Protein AF-0000000086032290 (afdb_homodimer)

Structure (mmCIF, N/CA/C/O backbone):
data_AF-0000000086032290-model_v1
#
loop_
_entity.id
_entity.type
_entity.pdbx_description
1 polymer 'Retrotransposon gag domain-containing protein'
#
loop_
_atom_site.group_PDB
_atom_site.id
_atom_site.type_symbol
_atom_site.label_atom_id
_atom_site.label_alt_id
_atom_site.label_comp_id
_atom_site.label_asym_id
_atom_site.label_entity_id
_atom_site.label_seq_id
_atom_site.pdbx_PDB_ins_code
_atom_site.Cartn_x
_atom_site.Cartn_y
_atom_site.Cartn_z
_atom_site.occupancy
_atom_site.B_iso_or_equiv
_atom_site.auth_seq_id
_atom_site.auth_comp_id
_atom_site.auth_asym_id
_atom_site.auth_atom_id
_atom_site.pdbx_PDB_model_num
ATOM 1 N N . MET A 1 1 ? 20.953 15.008 20.078 1 22.3 1 MET A N 1
ATOM 2 C CA . MET A 1 1 ? 20.844 13.57 20.312 1 22.3 1 MET A CA 1
ATOM 3 C C . MET A 1 1 ? 19.469 13.047 19.891 1 22.3 1 MET A C 1
ATOM 5 O O . MET A 1 1 ? 18.453 13.398 20.5 1 22.3 1 MET A O 1
ATOM 9 N N . LYS A 1 2 ? 18.969 13.25 18.672 1 30.53 2 LYS A N 1
ATOM 10 C CA . LYS A 1 2 ? 17.672 12.82 18.156 1 30.53 2 LYS A CA 1
ATOM 11 C C . LYS A 1 2 ? 17.344 11.406 18.625 1 30.53 2 LYS A C 1
ATOM 13 O O . LYS A 1 2 ? 18.156 10.492 18.516 1 30.53 2 LYS A O 1
ATOM 18 N N . GLN A 1 3 ? 16.891 11.211 19.875 1 32.88 3 GLN A N 1
ATOM 19 C CA . GLN A 1 3 ? 16.609 9.945 20.547 1 32.88 3 GLN A CA 1
ATOM 20 C C . GLN A 1 3 ? 16.188 8.883 19.531 1 32.88 3 GLN A C 1
ATOM 22 O O . GLN A 1 3 ? 15.203 9.047 18.812 1 32.88 3 GLN A O 1
ATOM 27 N N . GLU A 1 4 ? 17.203 8.273 18.906 1 37.44 4 GLU A N 1
ATOM 28 C CA . GLU A 1 4 ? 17.172 7.109 18.031 1 37.44 4 GLU A CA 1
ATOM 29 C C . GLU A 1 4 ? 16.094 6.129 18.469 1 37.44 4 GLU A C 1
ATOM 31 O O . GLU A 1 4 ? 16.172 5.539 19.547 1 37.44 4 GLU A O 1
ATOM 36 N N . LEU A 1 5 ? 14.898 6.508 18.734 1 39.72 5 LEU A N 1
ATOM 37 C CA . LEU A 1 5 ? 13.828 5.562 19.047 1 39.72 5 LEU A CA 1
ATOM 38 C C . LEU A 1 5 ? 14.148 4.184 18.484 1 39.72 5 LEU A C 1
ATOM 40 O O . LEU A 1 5 ? 14.18 4 17.266 1 39.72 5 LEU A O 1
ATOM 44 N N . LYS A 1 6 ? 15.203 3.576 19.016 1 40.59 6 LYS A N 1
ATOM 45 C CA . LYS A 1 6 ? 15.68 2.246 18.656 1 40.59 6 LYS A CA 1
ATOM 46 C C . LYS A 1 6 ? 14.523 1.263 18.516 1 40.59 6 LYS A C 1
ATOM 48 O O . LYS A 1 6 ? 14.008 0.756 19.516 1 40.59 6 LYS A O 1
ATOM 53 N N . ARG A 1 7 ? 13.43 1.592 17.891 1 46.5 7 ARG A N 1
ATOM 54 C CA . ARG A 1 7 ? 12.312 0.666 17.719 1 46.5 7 ARG A CA 1
ATOM 55 C C . ARG A 1 7 ? 12.812 -0.748 17.438 1 46.5 7 ARG A C 1
ATOM 57 O O . ARG A 1 7 ? 13.75 -0.937 16.656 1 46.5 7 ARG A O 1
ATOM 64 N N . LYS A 1 8 ? 12.828 -1.535 18.578 1 52 8 LYS A N 1
ATOM 65 C CA . LYS A 1 8 ? 13.211 -2.939 18.484 1 52 8 LYS A CA 1
ATOM 66 C C . LYS A 1 8 ? 12.617 -3.588 17.234 1 52 8 LYS A C 1
ATOM 68 O O . LYS A 1 8 ? 11.398 -3.748 17.141 1 52 8 LYS A O 1
ATOM 73 N N . CYS A 1 9 ? 13.203 -3.223 16.359 1 62.69 9 CYS A N 1
ATOM 74 C CA . CYS A 1 9 ? 12.883 -3.926 15.125 1 62.69 9 CYS A CA 1
ATOM 75 C C . CYS A 1 9 ? 13.031 -5.434 15.297 1 62.69 9 CYS A C 1
ATOM 77 O O . CYS A 1 9 ? 13.906 -5.891 16.031 1 62.69 9 CYS A O 1
ATOM 79 N N . LEU A 1 10 ? 11.789 -6.07 15.156 1 63.97 10 LEU A N 1
ATOM 80 C CA . LEU A 1 10 ? 11.688 -7.527 15.18 1 63.97 10 LEU A CA 1
ATOM 81 C C . LEU A 1 10 ? 12.828 -8.164 14.391 1 63.97 10 LEU A C 1
ATOM 83 O O . LEU A 1 10 ? 13.438 -7.512 13.539 1 63.97 10 LEU A O 1
ATOM 87 N N . PRO A 1 11 ? 13.07 -9.336 14.906 1 66.25 11 PRO A N 1
ATOM 88 C CA . PRO A 1 11 ? 14.047 -10.078 14.102 1 66.25 11 PRO A CA 1
ATOM 89 C C . PRO A 1 11 ? 13.758 -10.008 12.602 1 66.25 11 PRO A C 1
ATOM 91 O O . PRO A 1 11 ? 12.617 -9.773 12.203 1 66.25 11 PRO A O 1
ATOM 94 N N . PRO A 1 12 ? 14.797 -10.156 11.906 1 67.19 12 PRO A N 1
ATOM 95 C CA . PRO A 1 12 ? 14.695 -10.039 10.445 1 67.19 12 PRO A CA 1
ATOM 96 C C . PRO A 1 12 ? 13.633 -10.961 9.852 1 67.19 12 PRO A C 1
ATOM 98 O O . PRO A 1 12 ? 13.07 -10.656 8.797 1 67.19 12 PRO A O 1
ATOM 101 N N . SER A 1 13 ? 13.383 -12.055 10.484 1 75.81 13 SER A N 1
ATOM 102 C CA . SER A 1 13 ? 12.391 -12.984 9.953 1 75.81 13 SER A CA 1
ATOM 103 C C . SER A 1 13 ? 10.992 -12.375 9.969 1 75.81 13 SER A C 1
ATOM 105 O O . SER A 1 13 ? 10.109 -12.812 9.242 1 75.81 13 SER A O 1
ATOM 107 N N . TYR A 1 14 ? 11 -11.359 10.641 1 84.25 14 TYR A N 1
ATOM 108 C CA . TYR A 1 14 ? 9.695 -10.734 10.812 1 84.25 14 TYR A CA 1
ATOM 109 C C . TYR A 1 14 ? 9.508 -9.586 9.828 1 84.25 14 TYR A C 1
ATOM 111 O O . TYR A 1 14 ? 8.391 -9.109 9.625 1 84.25 14 TYR A O 1
ATOM 119 N N . TYR A 1 15 ? 10.492 -9.344 9.062 1 88.44 15 TYR A N 1
ATOM 120 C CA . TYR A 1 15 ? 10.523 -8.164 8.203 1 88.44 15 TYR A CA 1
ATOM 121 C C . TYR A 1 15 ? 9.406 -8.211 7.168 1 88.44 15 TYR A C 1
ATOM 123 O O . TYR A 1 15 ? 8.656 -7.25 7.012 1 88.44 15 TYR A O 1
ATOM 131 N N . PRO A 1 16 ? 9.234 -9.352 6.547 1 90.62 16 PRO A N 1
ATOM 132 C CA . PRO A 1 16 ? 8.148 -9.391 5.566 1 90.62 16 PRO A CA 1
ATOM 133 C C . PRO A 1 16 ? 6.777 -9.164 6.199 1 90.62 16 PRO A C 1
ATOM 135 O O . PRO A 1 16 ? 5.906 -8.539 5.59 1 90.62 16 PRO A O 1
ATOM 138 N N . LYS A 1 17 ? 6.68 -9.602 7.309 1 90.12 17 LYS A N 1
ATOM 139 C CA . LYS A 1 17 ? 5.414 -9.406 8.016 1 90.12 17 LYS A CA 1
ATOM 140 C C . LYS A 1 17 ? 5.195 -7.938 8.359 1 90.12 17 LYS A C 1
ATOM 142 O O . LYS A 1 17 ? 4.074 -7.434 8.258 1 90.12 17 LYS A O 1
ATOM 147 N N . LEU A 1 18 ? 6.242 -7.305 8.812 1 91.81 18 LEU A N 1
ATOM 148 C CA . LEU A 1 18 ? 6.164 -5.879 9.125 1 91.81 18 LEU A CA 1
ATOM 149 C C . LEU A 1 18 ? 5.801 -5.07 7.887 1 91.81 18 LEU A C 1
ATOM 151 O O . LEU A 1 18 ? 4.98 -4.152 7.957 1 91.81 18 LEU A O 1
ATOM 155 N N . LEU A 1 19 ? 6.371 -5.426 6.789 1 94.38 19 LEU A N 1
ATOM 156 C CA . LEU A 1 19 ? 6.066 -4.746 5.535 1 94.38 19 LEU A CA 1
ATOM 157 C C . LEU A 1 19 ? 4.602 -4.934 5.156 1 94.38 19 LEU A C 1
ATOM 159 O O . LEU A 1 19 ? 3.949 -3.994 4.691 1 94.38 19 LEU A O 1
ATOM 163 N N . ASP A 1 20 ? 4.105 -6.113 5.406 1 94 20 ASP A N 1
ATOM 164 C CA . ASP A 1 20 ? 2.703 -6.363 5.098 1 94 20 ASP A CA 1
ATOM 165 C C . ASP A 1 20 ? 1.787 -5.508 5.965 1 94 20 ASP A C 1
ATOM 167 O O . ASP A 1 20 ? 0.789 -4.969 5.48 1 94 20 ASP A O 1
ATOM 171 N N . LYS A 1 21 ? 2.15 -5.387 7.176 1 93.44 21 LYS A N 1
ATOM 172 C CA . LYS A 1 21 ? 1.365 -4.555 8.086 1 93.44 21 LYS A CA 1
ATOM 173 C C . LYS A 1 21 ? 1.443 -3.084 7.688 1 93.44 21 LYS A C 1
ATOM 175 O O . LYS A 1 21 ? 0.446 -2.363 7.758 1 93.44 21 LYS A O 1
ATOM 180 N N . TRP A 1 22 ? 2.57 -2.727 7.266 1 95.25 22 TRP A N 1
ATOM 181 C CA . TRP A 1 22 ? 2.75 -1.354 6.801 1 95.25 22 TRP A CA 1
ATOM 182 C C . TRP A 1 22 ? 1.905 -1.082 5.562 1 95.25 22 TRP A C 1
ATOM 184 O O . TRP A 1 22 ? 1.191 -0.079 5.5 1 95.25 22 TRP A O 1
ATOM 194 N N . ASN A 1 23 ? 1.945 -1.958 4.586 1 96.38 23 ASN A N 1
ATOM 195 C CA . ASN A 1 23 ? 1.279 -1.762 3.305 1 96.38 23 ASN A CA 1
ATOM 196 C C . ASN A 1 23 ? -0.236 -1.887 3.434 1 96.38 23 ASN A C 1
ATOM 198 O O . ASN A 1 23 ? -0.976 -1.479 2.537 1 96.38 23 ASN A O 1
ATOM 202 N N . THR A 1 24 ? -0.721 -2.424 4.555 1 94.25 24 THR A N 1
ATOM 203 C CA . THR A 1 24 ? -2.16 -2.545 4.754 1 94.25 24 THR A CA 1
ATOM 204 C C . THR A 1 24 ? -2.643 -1.558 5.816 1 94.25 24 THR A C 1
ATOM 206 O O . THR A 1 24 ? -3.807 -1.591 6.219 1 94.25 24 THR A O 1
ATOM 209 N N . LEU A 1 25 ? -1.784 -0.704 6.289 1 96.12 25 LEU A N 1
ATOM 210 C CA . LEU A 1 25 ? -2.111 0.291 7.305 1 96.12 25 LEU A CA 1
ATOM 211 C C . LEU A 1 25 ? -3.102 1.315 6.762 1 96.12 25 LEU A C 1
ATOM 213 O O . LEU A 1 25 ? -2.895 1.873 5.68 1 96.12 25 LEU A O 1
ATOM 217 N N . THR A 1 26 ? -4.141 1.534 7.477 1 96.38 26 THR A N 1
ATOM 218 C CA . THR A 1 26 ? -5.117 2.564 7.133 1 96.38 26 THR A CA 1
ATOM 219 C C . THR A 1 26 ? -5.512 3.369 8.367 1 96.38 26 THR A C 1
ATOM 221 O O . THR A 1 26 ? -5.445 2.863 9.492 1 96.38 26 THR A O 1
ATOM 224 N N . GLN A 1 27 ? -5.945 4.535 8.102 1 96.5 27 GLN A N 1
ATOM 225 C CA . GLN A 1 27 ? -6.418 5.418 9.164 1 96.5 27 GLN A CA 1
ATOM 226 C C . GLN A 1 27 ? -7.754 4.934 9.727 1 96.5 27 GLN A C 1
ATOM 228 O O . GLN A 1 27 ? -7.965 4.953 10.938 1 96.5 27 GLN A O 1
ATOM 233 N N . GLY A 1 28 ? -8.625 4.559 8.828 1 94.06 28 GLY A N 1
ATOM 234 C CA . GLY A 1 28 ? -9.969 4.207 9.266 1 94.06 28 GLY A CA 1
ATOM 235 C C . GLY A 1 28 ? -10.672 5.34 9.992 1 94.06 28 GLY A C 1
ATOM 236 O O . GLY A 1 28 ? -10.727 6.465 9.492 1 94.06 28 GLY A O 1
ATOM 237 N N . SER A 1 29 ? -11.258 5.043 11.141 1 93.88 29 SER A N 1
ATOM 238 C CA . SER A 1 29 ? -12.008 6.027 11.914 1 93.88 29 SER A CA 1
ATOM 239 C C . SER A 1 29 ? -11.125 6.707 12.953 1 93.88 29 SER A C 1
ATOM 241 O O . SER A 1 29 ? -11.578 7.598 13.672 1 93.88 29 SER A O 1
ATOM 243 N N . LYS A 1 30 ? -9.891 6.406 13.008 1 95.06 30 LYS A N 1
ATOM 244 C CA . LYS A 1 30 ? -8.992 6.957 14.016 1 95.06 30 LYS A CA 1
ATOM 245 C C . LYS A 1 30 ? -8.562 8.375 13.648 1 95.06 30 LYS A C 1
ATOM 247 O O . LYS A 1 30 ? -8.578 8.758 12.477 1 95.06 30 LYS A O 1
ATOM 252 N N . PRO A 1 31 ? -8.203 9.102 14.656 1 96.19 31 PRO A N 1
ATOM 253 C CA . PRO A 1 31 ? -7.664 10.43 14.375 1 96.19 31 PRO A CA 1
ATOM 254 C C . PRO A 1 31 ? -6.402 10.391 13.516 1 96.19 31 PRO A C 1
ATOM 256 O O . PRO A 1 31 ? -5.656 9.406 13.555 1 96.19 31 PRO A O 1
ATOM 259 N N . VAL A 1 32 ? -6.18 11.445 12.8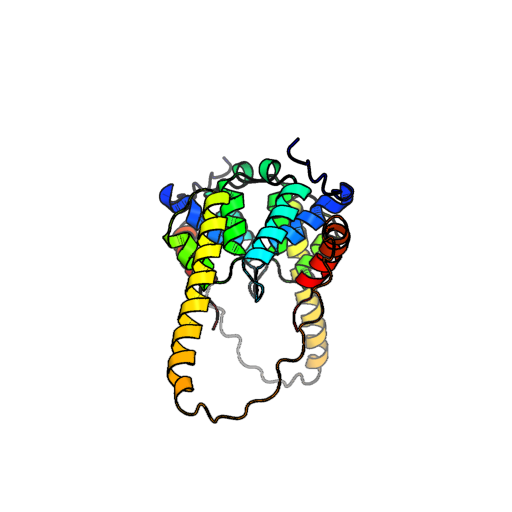36 1 97.81 32 VAL A N 1
ATOM 260 C CA . VAL A 1 32 ? -5.023 11.555 11.945 1 97.81 32 VAL A CA 1
ATOM 261 C C . VAL A 1 32 ? -3.736 11.398 12.758 1 97.81 32 VAL A C 1
ATOM 263 O O . VAL A 1 32 ? -2.779 10.773 12.297 1 97.81 32 VAL A O 1
ATOM 266 N N . LYS A 1 33 ? -3.713 11.992 13.898 1 97.12 33 LYS A N 1
ATOM 267 C CA . LYS A 1 33 ? -2.516 11.945 14.734 1 97.12 33 LYS A CA 1
ATOM 268 C C . LYS A 1 33 ? -2.115 10.508 15.039 1 97.12 33 LYS A C 1
ATOM 270 O O . LYS A 1 33 ? -0.927 10.18 15.07 1 97.12 33 LYS A O 1
ATOM 275 N N . ASP A 1 34 ? -3.076 9.602 15.227 1 96.75 34 ASP A N 1
ATOM 276 C CA . ASP A 1 34 ? -2.805 8.188 15.492 1 96.75 34 ASP A CA 1
ATOM 277 C C . ASP A 1 34 ? -2.26 7.488 14.25 1 96.75 34 ASP A C 1
ATOM 279 O O . ASP A 1 34 ? -1.354 6.656 14.352 1 96.75 34 ASP A O 1
ATOM 283 N N . TYR A 1 35 ? -2.877 7.824 13.172 1 97.12 35 TYR A N 1
ATOM 284 C CA . TYR A 1 35 ? -2.402 7.254 11.914 1 97.12 35 TYR A CA 1
ATOM 285 C C . TYR A 1 35 ? -0.961 7.664 11.633 1 97.12 35 TYR A C 1
ATOM 287 O O . TYR A 1 35 ? -0.136 6.836 11.25 1 97.12 35 TYR A O 1
ATOM 295 N N . ILE A 1 36 ? -0.609 8.898 11.781 1 97.81 36 ILE A N 1
ATOM 296 C CA . ILE A 1 36 ? 0.733 9.414 11.555 1 97.81 36 ILE A CA 1
ATOM 297 C C . ILE A 1 36 ? 1.728 8.711 12.469 1 97.81 36 ILE A C 1
ATOM 299 O O . ILE A 1 36 ? 2.811 8.312 12.031 1 97.81 36 ILE A O 1
ATOM 303 N N . SER A 1 37 ? 1.336 8.555 13.695 1 95.75 37 SER A N 1
ATOM 304 C CA . SER A 1 37 ? 2.203 7.879 14.656 1 95.75 37 SER A CA 1
ATOM 305 C C . SER A 1 37 ? 2.484 6.445 14.227 1 95.75 37 SER A C 1
ATOM 307 O O . SER A 1 37 ? 3.633 5.992 14.266 1 95.75 37 SER A O 1
ATOM 309 N N . ALA A 1 38 ? 1.478 5.758 13.812 1 95.31 38 ALA A N 1
ATOM 310 C CA . ALA A 1 38 ? 1.647 4.383 13.352 1 95.31 38 ALA A CA 1
ATOM 311 C C . ALA A 1 38 ? 2.541 4.328 12.117 1 95.31 38 ALA A C 1
ATOM 313 O O . ALA A 1 38 ? 3.418 3.465 12.016 1 95.31 38 ALA A O 1
ATOM 314 N N . PHE A 1 39 ? 2.295 5.223 11.203 1 96.5 39 PHE A N 1
ATOM 315 C CA . PHE A 1 39 ? 3.078 5.258 9.969 1 96.5 39 PHE A CA 1
ATOM 316 C C . PHE A 1 39 ? 4.551 5.504 10.273 1 96.5 39 PHE A C 1
ATOM 318 O O . PHE A 1 39 ? 5.426 4.852 9.703 1 96.5 39 PHE A O 1
ATOM 325 N N . ASP A 1 40 ? 4.785 6.363 11.188 1 94.5 40 ASP A N 1
ATOM 326 C CA . ASP A 1 40 ? 6.152 6.664 11.594 1 94.5 40 ASP A CA 1
ATOM 327 C C . ASP A 1 40 ? 6.828 5.434 12.203 1 94.5 40 ASP A C 1
ATOM 329 O O . ASP A 1 40 ? 8.016 5.191 11.977 1 94.5 40 ASP A O 1
ATOM 333 N N . ASP A 1 41 ? 6.09 4.746 12.984 1 92.44 41 ASP A N 1
ATOM 334 C CA . ASP A 1 41 ? 6.633 3.529 13.586 1 92.44 41 ASP A CA 1
ATOM 335 C C . ASP A 1 41 ? 7.066 2.535 12.508 1 92.44 41 ASP A C 1
ATOM 337 O O . ASP A 1 41 ? 8.148 1.956 12.594 1 92.44 41 ASP A O 1
ATOM 341 N N . PHE A 1 42 ? 6.258 2.379 11.508 1 93.81 42 PHE A N 1
ATOM 342 C CA . PHE A 1 42 ? 6.598 1.451 10.438 1 93.81 42 PHE A CA 1
ATOM 343 C C . PHE A 1 42 ? 7.777 1.972 9.625 1 93.81 42 PHE A C 1
ATOM 345 O O . PHE A 1 42 ? 8.641 1.196 9.203 1 93.81 42 PHE A O 1
ATOM 352 N N . LEU A 1 43 ? 7.785 3.268 9.43 1 95.06 43 LEU A N 1
ATOM 353 C CA . LEU A 1 43 ? 8.891 3.871 8.695 1 95.06 43 LEU A CA 1
ATOM 354 C C . LEU A 1 43 ? 10.227 3.545 9.359 1 95.06 43 LEU A C 1
ATOM 356 O O . LEU A 1 43 ? 11.195 3.199 8.68 1 95.06 43 LEU A O 1
ATOM 360 N N . ILE A 1 44 ? 10.25 3.6 10.586 1 92.19 44 ILE A N 1
ATOM 361 C CA . ILE A 1 44 ? 11.469 3.352 11.352 1 92.19 44 ILE A CA 1
ATOM 362 C C . ILE A 1 44 ? 11.766 1.854 11.367 1 92.19 44 ILE A C 1
ATOM 364 O O . ILE A 1 44 ? 12.875 1.434 11.008 1 92.19 44 ILE A O 1
ATOM 368 N N . CYS A 1 45 ? 10.82 1.066 11.641 1 90.31 45 CYS A N 1
ATOM 369 C CA . CYS A 1 45 ? 11.031 -0.361 11.859 1 90.31 45 CYS A CA 1
ATOM 370 C C . CYS A 1 45 ? 11.344 -1.072 10.547 1 90.31 45 CYS A C 1
ATOM 372 O O . CYS A 1 45 ? 12.109 -2.041 10.531 1 90.31 45 CYS A O 1
ATOM 374 N N . CYS A 1 46 ? 10.852 -0.557 9.531 1 91.62 46 CYS A N 1
ATOM 375 C CA . CYS A 1 46 ? 11.062 -1.198 8.242 1 91.62 46 CYS A CA 1
ATOM 376 C C . CYS A 1 46 ? 12.211 -0.536 7.484 1 91.62 46 CYS A C 1
ATOM 378 O O . CYS A 1 46 ? 12.469 -0.869 6.328 1 91.62 46 CYS A O 1
ATOM 380 N N . ASN A 1 47 ? 12.812 0.396 8.156 1 91.5 47 ASN A N 1
ATOM 381 C CA . ASN A 1 47 ? 13.82 1.171 7.43 1 91.5 47 ASN A CA 1
ATOM 382 C C . ASN A 1 47 ? 13.266 1.715 6.117 1 91.5 47 ASN A C 1
ATOM 384 O O . ASN A 1 47 ? 13.867 1.513 5.059 1 91.5 47 ASN A O 1
ATOM 388 N N . GLY A 1 48 ? 12.18 2.477 6.227 1 94.25 48 GLY A N 1
ATOM 389 C CA . GLY A 1 48 ? 11.383 2.916 5.09 1 94.25 48 GLY A CA 1
ATOM 390 C C . GLY A 1 48 ? 12.203 3.623 4.027 1 94.25 48 GLY A C 1
ATOM 391 O O . GLY A 1 48 ? 12.039 3.369 2.834 1 94.25 48 GLY A O 1
ATOM 392 N N . GLU A 1 49 ? 13.156 4.41 4.383 1 94.06 49 GLU A N 1
ATOM 393 C CA . GLU A 1 49 ? 13.938 5.203 3.439 1 94.06 49 GLU A CA 1
ATOM 394 C C . GLU A 1 49 ? 14.875 4.324 2.619 1 94.06 49 GLU A C 1
ATOM 396 O O . GLU A 1 49 ? 15.336 4.727 1.55 1 94.06 49 GLU A O 1
ATOM 401 N N . GLU A 1 50 ? 15.117 3.188 3.131 1 94.25 50 GLU A N 1
ATOM 402 C CA . GLU A 1 50 ? 15.914 2.221 2.379 1 94.25 50 GLU A CA 1
ATOM 403 C C . GLU A 1 50 ? 15.023 1.319 1.528 1 94.25 50 GLU A C 1
ATOM 405 O O . GLU A 1 50 ? 15.453 0.821 0.486 1 94.25 50 GLU A O 1
ATOM 410 N N . SER A 1 51 ? 13.789 1.217 1.97 1 95.5 51 SER A N 1
ATOM 411 C CA . SER A 1 51 ? 12.898 0.26 1.328 1 95.5 51 SER A CA 1
ATOM 412 C C . SER A 1 51 ? 12.164 0.893 0.15 1 95.5 51 SER A C 1
ATOM 414 O O . SER A 1 51 ? 11.68 0.189 -0.739 1 95.5 51 SER A O 1
ATOM 416 N N . ALA A 1 52 ? 12.016 2.219 0.13 1 97.69 52 ALA A N 1
ATOM 417 C CA . ALA A 1 52 ? 11.25 2.924 -0.896 1 97.69 52 ALA A CA 1
ATOM 418 C C . ALA A 1 52 ? 11.719 4.371 -1.026 1 97.69 52 ALA A C 1
ATOM 420 O O . ALA A 1 52 ? 12.273 4.938 -0.083 1 97.69 52 ALA A O 1
ATOM 421 N N . THR A 1 53 ? 11.484 4.973 -2.189 1 97.5 53 THR A N 1
ATOM 422 C CA . THR A 1 53 ? 11.812 6.379 -2.396 1 97.5 53 THR A CA 1
ATOM 423 C C . THR A 1 53 ? 10.883 7.277 -1.584 1 97.5 53 THR A C 1
ATOM 425 O O . THR A 1 53 ? 9.781 6.871 -1.221 1 97.5 53 THR A O 1
ATOM 428 N N . PRO A 1 54 ? 11.273 8.531 -1.423 1 97.44 54 PRO A N 1
ATOM 429 C CA . PRO A 1 54 ? 10.422 9.469 -0.677 1 97.44 54 PRO A CA 1
ATOM 430 C C . PRO A 1 54 ? 9.055 9.672 -1.329 1 97.44 54 PRO A C 1
ATOM 432 O O . PRO A 1 54 ? 8.047 9.789 -0.632 1 97.44 54 PRO A O 1
ATOM 435 N N . THR A 1 55 ? 9.031 9.641 -2.613 1 96.25 55 THR A N 1
ATOM 436 C CA . THR A 1 55 ? 7.777 9.836 -3.336 1 96.25 55 THR A CA 1
ATOM 437 C C . THR A 1 55 ? 6.852 8.633 -3.143 1 96.25 55 THR A C 1
ATOM 439 O O . THR A 1 55 ? 5.641 8.805 -2.975 1 96.25 55 THR A O 1
ATOM 442 N N . GLN A 1 56 ? 7.477 7.457 -3.166 1 97.56 56 GLN A N 1
ATOM 443 C CA . GLN A 1 56 ? 6.711 6.242 -2.92 1 97.56 56 GLN A CA 1
ATOM 444 C C . GLN A 1 56 ? 6.18 6.203 -1.489 1 97.56 56 GLN A C 1
ATOM 446 O O . GLN A 1 56 ? 5.027 5.832 -1.258 1 97.56 56 GLN A O 1
ATOM 451 N N . ILE A 1 57 ? 7.004 6.594 -0.565 1 98.31 57 ILE A N 1
ATOM 452 C CA . ILE A 1 57 ? 6.598 6.605 0.835 1 98.31 57 ILE A CA 1
ATOM 453 C C . ILE A 1 57 ? 5.449 7.594 1.031 1 98.31 57 ILE A C 1
ATOM 455 O O . ILE A 1 57 ? 4.473 7.293 1.724 1 98.31 57 ILE A O 1
ATOM 459 N N . LEU A 1 58 ? 5.5 8.727 0.418 1 98.31 58 LEU A N 1
ATOM 460 C CA . LEU A 1 58 ? 4.441 9.727 0.488 1 98.31 58 LEU A CA 1
ATOM 461 C C . LEU A 1 58 ? 3.135 9.172 -0.073 1 98.31 58 LEU A C 1
ATOM 463 O O . LEU A 1 58 ? 2.064 9.406 0.492 1 98.31 58 LEU A O 1
ATOM 467 N N . SER A 1 59 ? 3.225 8.516 -1.158 1 97.56 59 SER A N 1
ATOM 468 C CA . SER A 1 59 ? 2.045 7.906 -1.766 1 97.56 59 SE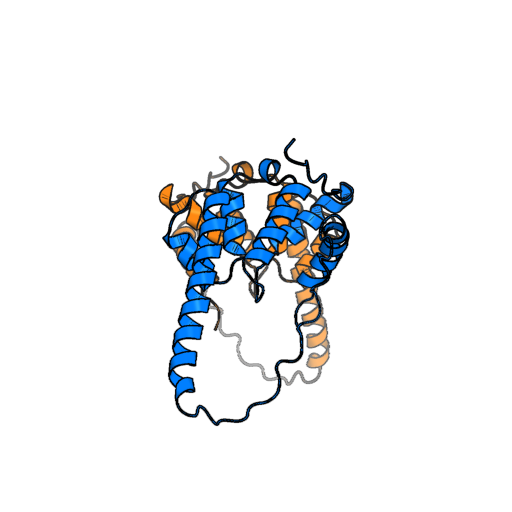R A CA 1
ATOM 469 C C . SER A 1 59 ? 1.441 6.84 -0.854 1 97.56 59 SER A C 1
ATOM 471 O O . SER A 1 59 ? 0.219 6.742 -0.735 1 97.56 59 SER A O 1
ATOM 473 N N . MET A 1 60 ? 2.279 6.008 -0.25 1 98.25 60 MET A N 1
ATOM 474 C CA . MET A 1 60 ? 1.805 5.016 0.71 1 98.25 60 MET A CA 1
ATOM 475 C C . MET A 1 60 ? 1.071 5.684 1.867 1 98.25 60 MET A C 1
ATOM 477 O O . MET A 1 60 ? 0.033 5.195 2.316 1 98.25 60 MET A O 1
ATOM 481 N N . PHE A 1 61 ? 1.61 6.781 2.354 1 98.62 61 PHE A N 1
ATOM 482 C CA . PHE A 1 61 ? 0.963 7.551 3.408 1 98.62 61 PHE A CA 1
ATOM 483 C C . PHE A 1 61 ? -0.416 8.023 2.967 1 98.62 61 PHE A C 1
ATOM 485 O O . PHE A 1 61 ? -1.397 7.859 3.695 1 98.62 61 PHE A O 1
ATOM 492 N N . ARG A 1 62 ? -0.545 8.539 1.823 1 98.25 62 ARG A N 1
ATOM 493 C CA . ARG A 1 62 ? -1.8 9.047 1.278 1 98.25 62 ARG A CA 1
ATOM 494 C C . ARG A 1 62 ? -2.824 7.93 1.122 1 98.25 62 ARG A C 1
ATOM 496 O O . ARG A 1 62 ? -4.008 8.117 1.414 1 98.25 62 ARG A O 1
ATOM 503 N N . ALA A 1 63 ? -2.326 6.801 0.686 1 97 63 ALA A N 1
ATOM 504 C CA . ALA A 1 63 ? -3.195 5.668 0.388 1 97 63 ALA A CA 1
ATOM 505 C C . ALA A 1 63 ? -3.947 5.207 1.634 1 97 63 ALA A C 1
ATOM 507 O O . ALA A 1 63 ? -5.055 4.676 1.538 1 97 63 ALA A O 1
ATOM 508 N N . GLY A 1 64 ? -3.332 5.445 2.805 1 97.62 64 GLY A N 1
ATOM 509 C CA . GLY A 1 64 ? -3.93 4.957 4.035 1 97.62 64 GLY A CA 1
ATOM 510 C C . GLY A 1 64 ? -4.863 5.957 4.688 1 97.62 64 GLY A C 1
ATOM 511 O O . GLY A 1 64 ? -5.594 5.621 5.621 1 97.62 64 GLY A O 1
ATOM 512 N N . LEU A 1 65 ? -4.941 7.137 4.191 1 98.12 65 LEU A N 1
ATOM 513 C CA . LEU A 1 65 ? -5.789 8.18 4.762 1 98.12 65 LEU A CA 1
ATOM 514 C C . LEU A 1 65 ? -7.25 7.953 4.395 1 98.12 65 LEU A C 1
ATOM 516 O O . LEU A 1 65 ? -7.551 7.293 3.396 1 98.12 65 LEU A O 1
ATOM 520 N N . ARG A 1 66 ? -8.109 8.57 5.219 1 96.94 66 ARG A N 1
ATOM 521 C CA . ARG A 1 66 ? -9.516 8.656 4.844 1 96.94 66 ARG A CA 1
ATOM 522 C C . ARG A 1 66 ? -9.688 9.359 3.504 1 96.94 66 ARG A C 1
ATOM 524 O O . ARG A 1 66 ? -8.945 10.297 3.193 1 96.94 66 ARG A O 1
ATOM 531 N N . GLU A 1 67 ? -10.742 9.078 2.855 1 94.88 67 GLU A N 1
ATOM 532 C CA . GLU A 1 67 ? -10.93 9.531 1.479 1 94.88 67 GLU A CA 1
ATOM 533 C C . GLU A 1 67 ? -10.977 11.055 1.394 1 94.88 67 GLU A C 1
ATOM 535 O O . GLU A 1 67 ? -10.398 11.641 0.479 1 94.88 67 GLU A O 1
ATOM 540 N N . ASP A 1 68 ? -11.703 11.648 2.27 1 94.81 68 ASP A N 1
ATOM 541 C CA . ASP A 1 68 ? -11.82 13.102 2.229 1 94.81 68 ASP A CA 1
ATOM 542 C C . ASP A 1 68 ? -10.461 13.773 2.434 1 94.81 68 ASP A C 1
ATOM 544 O O . ASP A 1 68 ? -10.125 14.727 1.729 1 94.81 68 ASP A O 1
ATOM 548 N N . LEU A 1 69 ? -9.633 13.227 3.311 1 97.5 69 LEU A N 1
ATOM 549 C CA . LEU A 1 69 ? -8.312 13.773 3.584 1 97.5 69 LEU A CA 1
ATOM 550 C C . LEU A 1 69 ? -7.344 13.453 2.447 1 97.5 69 LEU A C 1
ATOM 552 O O . LEU A 1 69 ? -6.531 14.297 2.061 1 97.5 69 LEU A O 1
ATOM 556 N N . ARG A 1 70 ? -7.457 12.234 1.971 1 97.25 70 ARG A N 1
ATOM 557 C CA . ARG A 1 70 ? -6.594 11.781 0.884 1 97.25 70 ARG A CA 1
ATOM 558 C C . ARG A 1 70 ? -6.746 12.672 -0.343 1 97.25 70 ARG A C 1
ATOM 560 O O . ARG A 1 70 ? -5.754 13.109 -0.928 1 97.25 70 ARG A O 1
ATOM 567 N N . THR A 1 71 ? -7.996 12.961 -0.694 1 95.62 71 THR A N 1
ATOM 568 C CA . THR A 1 71 ? -8.305 13.773 -1.863 1 95.62 71 THR A CA 1
ATOM 569 C C . THR A 1 71 ? -7.789 15.203 -1.678 1 95.62 71 THR A C 1
ATOM 571 O O . THR A 1 71 ? -7.184 15.773 -2.588 1 95.62 71 THR A O 1
ATOM 574 N N . GLU A 1 72 ? -8.039 15.742 -0.505 1 97 72 GLU A N 1
ATOM 575 C CA . GLU A 1 72 ? -7.59 17.109 -0.219 1 97 72 GLU A CA 1
ATOM 576 C C . GLU A 1 72 ? -6.066 17.188 -0.202 1 97 72 GLU A C 1
ATOM 578 O O . GLU A 1 72 ? -5.484 18.141 -0.716 1 97 72 GLU A O 1
ATOM 583 N N . LEU A 1 73 ? -5.457 16.203 0.378 1 97.94 73 LEU A N 1
ATOM 584 C CA . LEU A 1 73 ? -4 16.172 0.427 1 97.94 73 LEU A CA 1
ATOM 585 C C . LEU A 1 73 ? -3.408 16.125 -0.978 1 97.94 73 LEU A C 1
ATOM 587 O O . LEU A 1 73 ? -2.451 16.844 -1.281 1 97.94 73 LEU A O 1
ATOM 591 N N . PHE A 1 74 ? -3.969 15.312 -1.817 1 96.25 74 PHE A N 1
ATOM 592 C CA . PHE A 1 74 ? -3.467 15.188 -3.182 1 96.25 74 PHE A CA 1
ATOM 593 C C . PHE A 1 74 ? -3.617 16.516 -3.93 1 96.25 74 PHE A C 1
ATOM 595 O O . PHE A 1 74 ? -2.707 16.922 -4.648 1 96.25 74 PHE A O 1
ATOM 602 N N . ALA A 1 75 ? -4.703 17.141 -3.719 1 95.19 75 ALA A N 1
ATOM 603 C CA . ALA A 1 75 ? -5 18.406 -4.41 1 95.19 75 ALA A CA 1
ATOM 604 C C . ALA A 1 75 ? -4.016 19.5 -4.008 1 95.19 75 ALA A C 1
ATOM 606 O O . ALA A 1 75 ? -3.678 20.359 -4.816 1 95.19 75 ALA A O 1
ATOM 607 N N . ARG A 1 76 ? -3.562 19.453 -2.768 1 96.38 76 ARG A N 1
ATOM 608 C CA . ARG A 1 76 ? -2.652 20.484 -2.258 1 96.38 76 ARG A CA 1
ATOM 609 C C . ARG A 1 76 ? -1.25 20.297 -2.826 1 96.38 76 ARG A C 1
ATOM 611 O O . ARG A 1 76 ? -0.43 21.219 -2.777 1 96.38 76 ARG A O 1
ATOM 618 N N . GLY A 1 77 ? -0.878 19.125 -3.234 1 94.69 77 GLY A N 1
ATOM 619 C CA . GLY A 1 77 ? 0.334 18.891 -4.004 1 94.69 77 GLY A CA 1
ATOM 620 C C . GLY A 1 77 ? 1.598 19 -3.174 1 94.69 77 GLY A C 1
ATOM 621 O O . GLY A 1 77 ? 2.631 19.469 -3.66 1 94.69 77 GLY A O 1
ATOM 622 N N . VAL A 1 78 ? 1.543 18.641 -1.979 1 95.62 78 VAL A N 1
ATOM 623 C CA . VAL A 1 78 ? 2.754 18.641 -1.165 1 95.62 78 VAL A CA 1
ATOM 624 C C . VAL A 1 78 ? 3.67 17.5 -1.6 1 95.62 78 VAL A C 1
ATOM 626 O O . VAL A 1 78 ? 3.195 16.453 -2.055 1 95.62 78 VAL A O 1
ATOM 629 N N . ASP A 1 79 ? 5 17.703 -1.386 1 94.44 79 ASP A N 1
ATOM 630 C CA . ASP A 1 79 ? 5.922 16.734 -1.977 1 94.44 79 ASP A CA 1
ATOM 631 C C . ASP A 1 79 ? 6.777 16.078 -0.903 1 94.44 79 ASP A C 1
ATOM 633 O O . ASP A 1 79 ? 7.73 15.352 -1.219 1 94.44 79 ASP A O 1
ATOM 637 N N . SER A 1 80 ? 6.531 16.312 0.364 1 97.12 80 SER A N 1
ATOM 638 C CA . SER A 1 80 ? 7.262 15.672 1.45 1 97.12 80 SER A CA 1
ATOM 639 C C . SER A 1 80 ? 6.309 15.078 2.479 1 97.12 80 SER A C 1
ATOM 641 O O . SER A 1 80 ? 5.219 15.609 2.707 1 97.12 80 SER A O 1
ATOM 643 N N . LEU A 1 81 ? 6.773 14.039 3.059 1 97.94 81 LEU A N 1
ATOM 644 C CA . LEU A 1 81 ? 5.973 13.383 4.086 1 97.94 81 LEU A CA 1
ATOM 645 C C . LEU A 1 81 ? 5.719 14.32 5.262 1 97.94 81 LEU A C 1
ATOM 647 O O . LEU A 1 81 ? 4.609 14.367 5.801 1 97.94 81 LEU A O 1
ATOM 651 N N . GLU A 1 82 ? 6.73 15.062 5.648 1 97.75 82 GLU A N 1
ATOM 652 C CA . GLU A 1 82 ? 6.598 15.992 6.77 1 97.75 82 GLU A CA 1
ATOM 653 C C . GLU A 1 82 ? 5.523 17.031 6.492 1 97.75 82 GLU A C 1
ATOM 655 O O . GLU A 1 82 ? 4.672 17.297 7.34 1 97.75 82 GLU A O 1
ATOM 660 N N . ALA A 1 83 ? 5.559 17.609 5.398 1 98.44 83 ALA A N 1
ATOM 661 C CA . ALA A 1 83 ? 4.555 18.594 5 1 98.44 83 ALA A CA 1
ATOM 662 C C . ALA A 1 83 ? 3.166 17.953 4.93 1 98.44 83 ALA A C 1
ATOM 664 O O . ALA A 1 83 ? 2.172 18.578 5.305 1 98.44 83 ALA A O 1
ATOM 665 N N . ALA A 1 84 ? 3.111 16.781 4.367 1 98.69 84 ALA A N 1
ATOM 666 C CA . ALA A 1 84 ? 1.844 16.062 4.277 1 98.69 84 ALA A CA 1
ATOM 667 C C . ALA A 1 84 ? 1.241 15.836 5.664 1 98.69 84 ALA A C 1
ATOM 669 O O . ALA A 1 84 ? 0.048 16.062 5.871 1 98.69 84 ALA A O 1
ATOM 670 N N . CYS A 1 85 ? 2.037 15.398 6.582 1 98.44 85 CYS A N 1
ATOM 671 C CA . CYS A 1 85 ? 1.593 15.164 7.949 1 98.44 85 CYS A CA 1
ATOM 672 C C . CYS A 1 85 ? 1.02 16.438 8.562 1 98.44 85 CYS A C 1
ATOM 674 O O . CYS A 1 85 ? -0.066 16.422 9.141 1 98.44 85 CYS A O 1
ATOM 676 N N . SER A 1 86 ? 1.696 17.484 8.43 1 98.31 86 SER A N 1
ATOM 677 C CA . SER A 1 86 ? 1.246 18.766 8.969 1 98.31 86 SER A CA 1
ATOM 678 C C . SER A 1 86 ? -0.075 19.203 8.336 1 98.31 86 SER A C 1
ATOM 680 O O . SER A 1 86 ? -0.99 19.641 9.039 1 98.31 86 SER A O 1
ATOM 682 N N . LEU A 1 87 ? -0.166 19.062 7.086 1 98.31 87 LEU A N 1
ATOM 683 C CA . LEU A 1 87 ? -1.354 19.5 6.355 1 98.31 87 LEU A CA 1
ATOM 684 C C . LEU A 1 87 ? -2.574 18.688 6.777 1 98.31 87 LEU A C 1
ATOM 686 O O . LEU A 1 87 ? -3.652 19.25 6.992 1 98.31 87 LEU A O 1
ATOM 690 N N . VAL A 1 88 ? -2.438 17.406 6.91 1 98.12 88 VAL A N 1
ATOM 691 C CA . VAL A 1 88 ? -3.602 16.578 7.188 1 98.12 88 VAL A CA 1
ATOM 692 C C . VAL A 1 88 ? -4.059 16.781 8.633 1 98.12 88 VAL A C 1
ATOM 694 O O . VAL A 1 88 ? -5.25 16.703 8.93 1 98.12 88 VAL A O 1
ATOM 697 N N . LEU A 1 89 ? -3.137 17.047 9.492 1 97.94 89 LEU A N 1
ATOM 698 C CA . LEU A 1 89 ? -3.52 17.422 10.852 1 97.94 89 LEU A CA 1
ATOM 699 C C . LEU A 1 89 ? -4.375 18.688 10.852 1 97.94 89 LEU A C 1
ATOM 701 O O . LEU A 1 89 ? -5.41 18.734 11.516 1 97.94 89 LEU A O 1
ATOM 705 N N . ASP A 1 90 ? -3.992 19.641 10.109 1 97.19 90 ASP A N 1
ATOM 706 C CA . ASP A 1 90 ? -4.73 20.891 9.992 1 97.19 90 ASP A CA 1
ATOM 707 C C . ASP A 1 90 ? -6.109 20.656 9.383 1 97.19 90 ASP A C 1
ATOM 709 O O . ASP A 1 90 ? -7.098 21.25 9.812 1 97.19 90 ASP A O 1
ATOM 713 N N . LEU A 1 91 ? -6.137 19.859 8.336 1 96.62 91 LEU A N 1
ATOM 714 C CA . LEU A 1 91 ? -7.391 19.562 7.66 1 96.62 91 LEU A CA 1
ATOM 715 C C . LEU A 1 91 ? -8.375 18.891 8.617 1 96.62 91 LEU A C 1
ATOM 717 O O . LEU A 1 91 ? -9.562 19.219 8.609 1 96.62 91 LEU A O 1
ATOM 721 N N . GLU A 1 92 ? -7.957 17.938 9.398 1 95.94 92 GLU A N 1
ATOM 722 C CA . GLU A 1 92 ? -8.828 17.25 10.359 1 95.94 92 GLU A CA 1
ATOM 723 C C . GLU A 1 92 ? -9.352 18.234 11.406 1 95.94 92 GLU A C 1
ATOM 725 O O . GLU A 1 92 ? -10.539 18.188 11.758 1 95.94 92 GLU A O 1
ATOM 730 N N . ASP A 1 93 ? -8.492 19.109 11.867 1 93.69 93 ASP A N 1
ATOM 731 C CA . ASP A 1 93 ? -8.867 20.109 12.867 1 93.69 93 ASP A CA 1
ATOM 732 C C . ASP A 1 93 ? -9.922 21.062 12.305 1 93.69 93 ASP A C 1
ATOM 734 O O . ASP A 1 93 ? -10.852 21.453 13.016 1 93.69 93 ASP A O 1
ATOM 738 N N . SER A 1 94 ? -9.758 21.406 11.141 1 92 94 SER A N 1
ATOM 739 C CA . SER A 1 94 ? -10.68 22.328 10.5 1 92 94 SER A CA 1
ATOM 740 C C . SER A 1 94 ? -12.062 21.703 10.32 1 92 94 SER A C 1
ATOM 742 O O . SER A 1 94 ? -13.078 22.391 10.453 1 92 94 SER A O 1
ATOM 744 N N . LYS A 1 95 ? -12.164 20.5 10.047 1 88.25 95 LYS A N 1
ATOM 745 C CA . LYS A 1 95 ? -13.43 19.797 9.859 1 88.25 95 LYS A CA 1
ATOM 746 C C . LYS A 1 95 ? -14.141 19.594 11.195 1 88.25 95 LYS A C 1
ATOM 748 O O . LYS A 1 95 ? -15.375 19.672 11.273 1 88.25 95 LYS A O 1
ATOM 753 N N . THR A 1 96 ? -13.406 19.25 12.203 1 82.06 96 THR A N 1
ATOM 754 C CA . THR A 1 96 ? -13.977 19.078 13.539 1 82.06 96 THR A CA 1
ATOM 755 C C . THR A 1 96 ? -14.562 20.391 14.047 1 82.06 96 THR A C 1
ATOM 757 O O . THR A 1 96 ? -15.641 20.406 14.641 1 82.06 96 THR A O 1
ATOM 760 N N . HIS A 1 97 ? -13.969 21.453 13.727 1 78 97 HIS A N 1
ATOM 761 C CA . HIS A 1 97 ? -14.422 22.766 14.164 1 78 97 HIS A CA 1
ATOM 762 C C . HIS A 1 97 ? -15.609 23.25 13.344 1 78 97 HIS A C 1
ATOM 764 O O . HIS A 1 97 ? -16.516 23.891 13.875 1 78 97 HIS A O 1
ATOM 770 N N . SER A 1 98 ? -15.656 22.859 12.148 1 74.38 98 SER A N 1
ATOM 771 C CA . SER A 1 98 ? -16.781 23.234 11.297 1 74.38 98 SER A CA 1
ATOM 772 C C . SER A 1 98 ? -18.047 22.453 11.672 1 74.38 98 SER A C 1
ATOM 774 O O . SER A 1 98 ? -19.156 23 11.602 1 74.38 98 SER A O 1
ATOM 776 N N . GLN A 1 99 ? -17.891 21.25 12.086 1 67.94 99 GLN A N 1
ATOM 777 C CA . GLN A 1 99 ? -19.031 20.438 12.5 1 67.94 99 GLN A CA 1
ATOM 778 C C . GLN A 1 99 ? -19.578 20.891 13.852 1 67.94 99 GLN A C 1
ATOM 780 O O . GLN A 1 99 ? -20.781 20.859 14.086 1 67.94 99 GLN A O 1
ATOM 785 N N . THR A 1 100 ? -18.688 21.25 14.758 1 62.59 100 THR A N 1
ATOM 786 C CA . THR A 1 100 ? -19.094 21.719 16.078 1 62.59 100 THR A CA 1
ATOM 787 C C . THR A 1 100 ? -19.781 23.078 15.992 1 62.59 100 THR A C 1
ATOM 789 O O . THR A 1 100 ? -20.719 23.359 16.75 1 62.59 100 THR A O 1
ATOM 792 N N . ARG A 1 101 ? -19.391 23.875 15.016 1 61.5 101 ARG A N 1
ATOM 793 C CA . ARG A 1 101 ? -20.031 25.188 14.867 1 61.5 101 ARG A CA 1
ATOM 794 C C . ARG A 1 101 ? -21.469 25.047 14.398 1 61.5 101 ARG A C 1
ATOM 796 O O . ARG A 1 101 ? -22.344 25.812 14.805 1 61.5 101 ARG A O 1
ATOM 803 N N . HIS A 1 102 ? -21.703 23.984 13.656 1 58.59 102 HIS A N 1
ATOM 804 C CA . HIS A 1 102 ? -23.078 23.828 13.188 1 58.59 102 HIS A CA 1
ATOM 805 C C . HIS A 1 102 ? -23.984 23.297 14.297 1 58.59 102 HIS A C 1
ATOM 807 O O . HIS A 1 102 ? -25.156 23.641 14.367 1 58.59 102 HIS A O 1
ATOM 813 N N . PHE A 1 103 ? -23.406 22.5 15.211 1 54.62 103 PHE A N 1
ATOM 814 C CA . PHE A 1 103 ? -24.234 21.953 16.281 1 54.62 103 PHE A CA 1
ATOM 815 C C . PHE A 1 103 ? -24.5 23 17.359 1 54.62 103 PHE A C 1
ATOM 817 O O . PHE A 1 103 ? -25.562 23.016 17.969 1 54.62 103 PHE A O 1
ATOM 824 N N . ASP A 1 104 ? -23.484 23.688 17.766 1 53.56 104 ASP A N 1
ATOM 825 C CA . ASP A 1 104 ? -23.641 24.641 18.844 1 53.56 104 ASP A CA 1
ATOM 826 C C . ASP A 1 104 ? -24.641 25.734 18.469 1 53.56 104 ASP A C 1
ATOM 828 O O . ASP A 1 104 ? -25.344 26.281 19.328 1 53.56 104 ASP A O 1
ATOM 832 N N . SER A 1 105 ? -24.766 25.922 17.203 1 51.25 105 SER A N 1
ATOM 833 C CA . SER A 1 105 ? -25.703 27 16.891 1 51.25 105 SER A CA 1
ATOM 834 C C . SER A 1 105 ? -27.141 26.547 17.109 1 51.25 105 SER A C 1
ATOM 836 O O . SER A 1 105 ? -28.062 27.359 17.156 1 51.25 105 SER A O 1
ATOM 838 N N . ARG A 1 106 ? -27.328 25.234 16.969 1 47.31 106 ARG A N 1
ATOM 839 C CA . ARG A 1 106 ? -28.734 24.875 17.109 1 47.31 106 ARG A CA 1
ATOM 840 C C . ARG A 1 106 ? -29.141 24.812 18.578 1 47.31 106 ARG A C 1
ATOM 842 O O . ARG A 1 106 ? -30.312 24.922 18.906 1 47.31 106 ARG A O 1
ATOM 849 N N . SER A 1 107 ? -28.016 24.406 19.297 1 45.06 107 SER A N 1
ATOM 850 C CA . SER A 1 107 ? -28.453 24.016 20.641 1 45.06 107 SER A CA 1
ATOM 851 C C . SER A 1 107 ? -28.719 25.234 21.5 1 45.06 107 SER A C 1
ATOM 853 O O . SER A 1 107 ? -29.125 25.109 22.656 1 45.06 107 SER A O 1
ATOM 855 N N . ASN A 1 108 ? -28.156 26.281 21.203 1 38.94 108 ASN A N 1
ATOM 856 C CA . ASN A 1 108 ? -28.266 27.312 22.234 1 38.94 108 ASN A CA 1
ATOM 857 C C . ASN A 1 108 ? -29.719 27.672 22.5 1 38.94 108 ASN A C 1
ATOM 859 O O . ASN A 1 108 ? -30.016 28.75 23.047 1 38.94 108 ASN A O 1
ATOM 863 N N . SER A 1 109 ? -30.672 27.078 21.766 1 39.06 109 SER A N 1
ATOM 864 C CA . SER A 1 109 ? -31.859 27.781 22.25 1 39.06 109 SER A CA 1
ATOM 865 C C . SER A 1 109 ? -32.219 27.328 23.656 1 39.06 109 SER A C 1
ATOM 867 O O . SER A 1 109 ? -32.938 28.031 24.375 1 39.06 109 SER A O 1
ATOM 869 N N . TYR A 1 110 ? -32.406 25.938 23.844 1 36.28 110 TYR A N 1
ATOM 870 C CA . TYR A 1 110 ? -33.188 25.609 25.016 1 36.28 110 TYR A CA 1
ATOM 871 C C . TYR A 1 110 ? -32.344 25.594 26.266 1 36.28 110 TYR A C 1
ATOM 873 O O . TYR A 1 110 ? -31.625 24.625 26.531 1 36.28 110 TYR A O 1
ATOM 881 N N . ARG A 1 111 ? -31.547 26.5 26.656 1 37.84 111 ARG A N 1
ATOM 882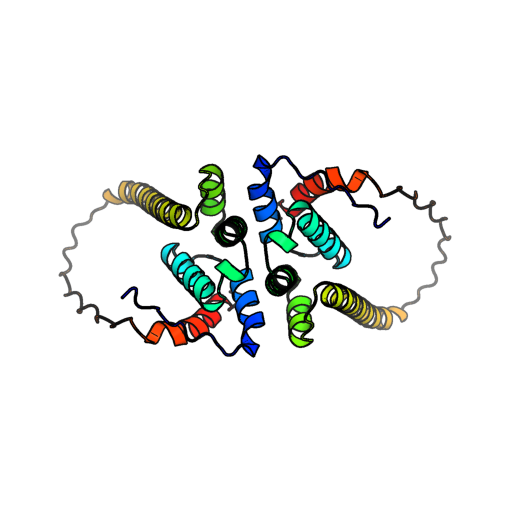 C CA . ARG A 1 111 ? -30.734 26.656 27.859 1 37.84 111 ARG A CA 1
ATOM 883 C C . ARG A 1 111 ? -31.578 26.438 29.109 1 37.84 111 ARG A C 1
ATOM 885 O O . ARG A 1 111 ? -32.344 27.328 29.516 1 37.84 111 ARG A O 1
ATOM 892 N N . THR A 1 112 ? -32.25 25.141 29.219 1 32.75 112 THR A N 1
ATOM 893 C CA . THR A 1 112 ? -32.844 24.969 30.547 1 32.75 112 THR A CA 1
ATOM 894 C C . THR A 1 112 ? -31.766 25.031 31.625 1 32.75 112 THR A C 1
ATOM 896 O O . THR A 1 112 ? -30.625 24.625 31.391 1 32.75 112 THR A O 1
ATOM 899 N N . SER A 1 113 ? -32.031 25.641 32.906 1 31.56 113 SER A N 1
ATOM 900 C CA . SER A 1 113 ? -31.406 26.188 34.094 1 31.56 113 SER A CA 1
ATOM 901 C C . SER A 1 113 ? -30.734 25.078 34.906 1 31.56 113 SER A C 1
ATOM 903 O O . SER A 1 113 ? -30.234 25.328 36 1 31.56 113 SER A O 1
ATOM 905 N N . SER A 1 114 ? -30.734 23.75 34.625 1 31.2 114 SER A N 1
ATOM 906 C CA . SER A 1 114 ? -30.516 22.938 35.844 1 31.2 114 SER A CA 1
ATOM 907 C C . SER A 1 114 ? -29.047 22.969 36.25 1 31.2 114 SER A C 1
ATOM 909 O O . SER A 1 114 ? -28.156 22.922 35.406 1 31.2 114 SER A O 1
ATOM 911 N N . GLY A 1 115 ? -28.641 23.547 37.375 1 27.33 115 GLY A N 1
ATOM 912 C CA . GLY A 1 115 ? -27.438 23.891 38.125 1 27.33 115 GLY A CA 1
ATOM 913 C C . GLY A 1 115 ? -26.641 22.688 38.562 1 27.33 115 GLY A C 1
ATOM 914 O O . GLY A 1 115 ? -25.75 22.797 39.406 1 27.33 115 GLY A O 1
ATOM 915 N N . LEU A 1 116 ? -26.547 21.484 37.969 1 30.22 116 LEU A N 1
ATOM 916 C CA . LEU A 1 116 ? -25.875 20.453 38.75 1 30.22 116 LEU A CA 1
ATOM 917 C C . LEU A 1 116 ? -24.391 20.766 38.906 1 30.22 116 LEU A C 1
ATOM 919 O O . LEU A 1 116 ? -23.797 21.422 38.062 1 30.22 116 LEU A O 1
ATOM 923 N N . PRO A 1 117 ? -23.875 20.547 40.156 1 29.83 117 PRO A N 1
ATOM 924 C CA . PRO A 1 117 ? -22.562 20.875 40.719 1 29.83 117 PRO A CA 1
ATOM 925 C C . PRO A 1 117 ? -21.406 20.203 39.969 1 29.83 117 PRO A C 1
ATOM 927 O O . PRO A 1 117 ? -21.609 19.172 39.312 1 29.83 117 PRO A O 1
ATOM 930 N N . ASP A 1 118 ? -20.281 20.922 39.688 1 27.25 118 ASP A N 1
ATOM 931 C CA . ASP A 1 118 ? -19.062 20.797 38.906 1 27.25 118 ASP A CA 1
ATOM 932 C C . ASP A 1 118 ? -18.141 19.734 39.5 1 27.25 118 ASP A C 1
ATOM 934 O O . ASP A 1 118 ? -17.625 19.891 40.594 1 27.25 118 ASP A O 1
ATOM 938 N N . ALA A 1 119 ? -18.578 18.422 39.438 1 26.14 119 ALA A N 1
ATOM 939 C CA . ALA A 1 119 ? -17.703 17.359 39.938 1 26.14 119 ALA A CA 1
ATOM 940 C C . ALA A 1 119 ? -16.281 17.531 39.375 1 26.14 119 ALA A C 1
ATOM 942 O O . ALA A 1 119 ? -16.125 17.938 38.219 1 26.14 119 ALA A O 1
ATOM 943 N N . GLY A 1 120 ? -15.312 17.719 40.219 1 27.27 120 GLY A N 1
ATOM 944 C CA . GLY A 1 120 ? -13.867 17.875 40.188 1 27.27 120 GLY A CA 1
ATOM 945 C C . GLY A 1 120 ? -13.18 16.781 39.375 1 27.27 120 GLY A C 1
ATOM 946 O O . GLY A 1 120 ? -13.539 15.609 39.469 1 27.27 120 GLY A O 1
ATOM 947 N N . LEU A 1 121 ? -12.758 17.109 38.125 1 25.92 121 LEU A N 1
ATOM 948 C CA . LEU A 1 121 ? -12.023 16.344 37.125 1 25.92 121 LEU A CA 1
ATOM 949 C C . LEU A 1 121 ? -10.758 15.75 37.719 1 25.92 121 LEU A C 1
ATOM 951 O O . LEU A 1 121 ? -10 16.438 38.406 1 25.92 121 LEU A O 1
ATOM 955 N N . LEU A 1 122 ? -10.875 14.461 38.156 1 24.36 122 LEU A N 1
ATOM 956 C CA . LEU A 1 122 ? -9.758 13.625 38.562 1 24.36 122 LEU A CA 1
ATOM 957 C C . LEU A 1 122 ? -8.562 13.812 37.625 1 24.36 122 LEU A C 1
ATOM 959 O O . LEU A 1 122 ? -8.734 14.094 36.438 1 24.36 122 LEU A O 1
ATOM 963 N N . PRO A 1 123 ? -7.398 14.125 38.219 1 25.83 123 PRO A N 1
ATOM 964 C CA . PRO A 1 123 ? -6.117 14.383 37.562 1 25.83 123 PRO A CA 1
ATOM 965 C C . PRO A 1 123 ? -5.715 13.266 36.594 1 25.83 123 PRO A C 1
ATOM 967 O O . PRO A 1 123 ? -5.984 12.094 36.844 1 25.83 123 PRO A O 1
ATOM 970 N N . VAL A 1 124 ? -5.805 13.562 35.344 1 25.55 124 VAL A N 1
ATOM 971 C CA . VAL A 1 124 ? -5.328 12.742 34.219 1 25.55 124 VAL A CA 1
ATOM 972 C C . VAL A 1 124 ? -3.9 12.273 34.5 1 25.55 124 VAL A C 1
ATOM 974 O O . VAL A 1 124 ? -3.016 13.094 34.75 1 25.55 124 VAL A O 1
ATOM 977 N N . VAL A 1 125 ? -3.867 11.133 35.125 1 25.08 125 VAL A N 1
ATOM 978 C CA . VAL A 1 125 ? -2.615 10.398 35.281 1 25.08 125 VAL A CA 1
ATOM 979 C C . VAL A 1 125 ? -1.771 10.508 34.031 1 25.08 125 VAL A C 1
ATOM 981 O O . VAL A 1 125 ? -2.293 10.406 32.906 1 25.08 125 VAL A O 1
ATOM 984 N N . GLU A 1 126 ? -0.739 11.281 34.094 1 28.36 126 GLU A N 1
ATOM 985 C CA . GLU A 1 126 ? 0.391 11.484 33.188 1 28.36 126 GLU A CA 1
ATOM 986 C C . GLU A 1 126 ? 1.009 10.156 32.781 1 28.36 126 GLU A C 1
ATOM 988 O O . GLU A 1 126 ? 1.707 9.516 33.562 1 28.36 126 GLU A O 1
ATOM 993 N N . LEU A 1 127 ? 0.166 9.266 32.25 1 26.7 127 LEU A N 1
ATOM 994 C CA . LEU A 1 127 ? 0.849 8.055 31.812 1 26.7 127 LEU A CA 1
ATOM 995 C C . LEU A 1 127 ? 2.092 8.398 31 1 26.7 127 LEU A C 1
ATOM 997 O O . LEU A 1 127 ? 2.021 9.188 30.062 1 26.7 127 LEU A O 1
ATOM 1001 N N . SER A 1 128 ? 3.121 8.383 31.703 1 27.11 128 SER A N 1
ATOM 1002 C CA . SER A 1 128 ? 4.434 8.547 31.078 1 27.11 128 SER A CA 1
ATOM 1003 C C . SER A 1 128 ? 4.578 7.645 29.859 1 27.11 128 SER A C 1
ATOM 1005 O O . SER A 1 128 ? 4.551 6.418 29.969 1 27.11 128 SER A O 1
ATOM 1007 N N . PRO A 1 129 ? 4.047 8.039 28.719 1 29.94 129 PRO A N 1
ATOM 1008 C CA . PRO A 1 129 ? 3.75 7.383 27.453 1 29.94 129 PRO A CA 1
ATOM 1009 C C . PRO A 1 129 ? 4.996 6.828 26.766 1 29.94 129 PRO A C 1
ATOM 1011 O O . PRO A 1 129 ? 4.945 6.449 25.594 1 29.94 129 PRO A O 1
ATOM 1014 N N . ASP A 1 130 ? 6.098 6.871 27.422 1 30.69 130 ASP A N 1
ATOM 1015 C CA . ASP A 1 130 ? 7.285 6.633 26.609 1 30.69 130 ASP A CA 1
ATOM 1016 C C . ASP A 1 130 ? 7.277 5.219 26.016 1 30.69 130 ASP A C 1
ATOM 1018 O O . ASP A 1 130 ? 7.539 5.031 24.828 1 30.69 130 ASP A O 1
ATOM 1022 N N . ILE A 1 131 ? 7.762 4.188 26.844 1 30.78 131 ILE A N 1
ATOM 1023 C CA . ILE A 1 131 ? 8.227 2.846 26.5 1 30.78 131 ILE A CA 1
ATOM 1024 C C . ILE A 1 131 ? 7.039 1.967 26.125 1 30.78 131 ILE A C 1
ATOM 1026 O O . ILE A 1 131 ? 7.211 0.914 25.5 1 30.78 131 ILE A O 1
ATOM 1030 N N . TYR A 1 132 ? 5.836 1.925 26.719 1 34.06 132 TYR A N 1
ATOM 1031 C CA . TYR A 1 132 ? 4.648 1.09 26.562 1 34.06 132 TYR A CA 1
ATOM 1032 C C . TYR A 1 132 ? 4.133 1.12 25.125 1 34.06 132 TYR A C 1
ATOM 1034 O O . TYR A 1 132 ? 3.207 0.386 24.781 1 34.06 132 TYR A O 1
ATOM 1042 N N . LEU A 1 133 ? 4.5 1.933 24.344 1 35 133 LEU A N 1
ATOM 1043 C CA . LEU A 1 133 ? 3.971 2.105 23 1 35 133 LEU A CA 1
ATOM 1044 C C . LEU A 1 133 ? 4.477 1.006 22.062 1 35 133 LEU A C 1
ATOM 1046 O O . LEU A 1 133 ? 3.832 0.685 21.062 1 35 133 LEU A O 1
ATOM 1050 N N . MET A 1 134 ? 5.789 0.527 22.297 1 37.06 134 MET A N 1
ATOM 1051 C CA . MET A 1 134 ? 6.281 -0.478 21.359 1 37.06 134 MET A CA 1
ATOM 1052 C C . MET A 1 134 ? 5.473 -1.767 21.469 1 37.06 134 MET A C 1
ATOM 1054 O O . MET A 1 134 ? 5.16 -2.393 20.453 1 37.06 134 MET A O 1
ATOM 1058 N N . LEU A 1 135 ? 5.438 -2.404 22.609 1 38.56 135 LEU A N 1
ATOM 1059 C CA . LEU A 1 135 ? 4.609 -3.578 22.859 1 38.56 135 LEU A CA 1
ATOM 1060 C C . LEU A 1 135 ? 3.158 -3.311 22.469 1 38.56 135 LEU A C 1
ATOM 1062 O O . LEU A 1 135 ? 2.453 -4.219 22.016 1 38.56 135 LEU A O 1
ATOM 1066 N N . ASP A 1 136 ? 2.742 -2.137 22.609 1 41.5 136 ASP A N 1
ATOM 1067 C CA . ASP A 1 136 ? 1.383 -1.728 22.266 1 41.5 136 ASP A CA 1
ATOM 1068 C C . ASP A 1 136 ? 1.219 -1.574 20.766 1 41.5 136 ASP A C 1
ATOM 1070 O O . ASP A 1 136 ? 0.106 -1.669 20.234 1 41.5 136 ASP A O 1
ATOM 1074 N N . LEU A 1 137 ? 2.297 -1.278 20.203 1 44.44 137 LEU A N 1
ATOM 1075 C CA . LEU A 1 137 ? 2.146 -1.198 18.75 1 44.44 137 LEU A CA 1
ATOM 1076 C C . LEU A 1 137 ? 1.856 -2.572 18.172 1 44.44 137 LEU A C 1
ATOM 1078 O O . LEU A 1 137 ? 1.013 -2.705 17.281 1 44.44 137 LEU A O 1
ATOM 1082 N N . CYS A 1 138 ? 2.723 -3.688 18.516 1 45.03 138 CYS A N 1
ATOM 1083 C CA . CYS A 1 138 ? 2.297 -5.02 18.109 1 45.03 138 CYS A CA 1
ATOM 1084 C C . CYS A 1 138 ? 0.873 -5.305 18.562 1 45.03 138 CYS A C 1
ATOM 1086 O O . CYS A 1 138 ? 0.089 -5.91 17.828 1 45.03 138 CYS A O 1
ATOM 1088 N N . GLN A 1 139 ? 0.696 -4.93 19.75 1 44.38 139 GLN A N 1
ATOM 1089 C CA . GLN A 1 139 ? -0.683 -5.023 20.219 1 44.38 139 GLN A CA 1
ATOM 1090 C C . GLN A 1 139 ? -1.589 -4.062 19.453 1 44.38 139 GLN A C 1
ATOM 1092 O O . GLN A 1 139 ? -2.732 -4.395 19.141 1 44.38 139 GLN A O 1
ATOM 1097 N N . LEU A 1 140 ? -1.077 -3.002 19.297 1 44.62 140 LEU A N 1
ATOM 1098 C CA . LEU A 1 140 ? -1.842 -2.051 18.5 1 44.62 140 LEU A CA 1
ATOM 1099 C C . LEU A 1 140 ? -1.97 -2.529 17.062 1 44.62 140 LEU A C 1
ATOM 1101 O O . LEU A 1 140 ? -3.023 -2.371 16.438 1 44.62 140 LEU A O 1
ATOM 1105 N N . LEU A 1 141 ? -0.844 -3.027 16.594 1 47.41 141 LEU A N 1
ATOM 1106 C CA . LEU A 1 141 ? -0.926 -3.643 15.273 1 47.41 141 LEU A CA 1
ATOM 1107 C C . LEU A 1 141 ? -1.974 -4.75 15.258 1 47.41 141 LEU A C 1
ATOM 1109 O O . LEU A 1 141 ? -2.721 -4.887 14.281 1 47.41 141 LEU A O 1
ATOM 1113 N N . ASP A 1 142 ? -1.959 -5.508 16.312 1 50 142 ASP A N 1
ATOM 1114 C CA . ASP A 1 142 ? -3.051 -6.469 16.438 1 50 142 ASP A CA 1
ATOM 1115 C C . ASP A 1 142 ? -4.402 -5.762 16.453 1 50 142 ASP A C 1
ATOM 1117 O O . ASP A 1 142 ? -5.391 -6.273 15.93 1 50 142 ASP A O 1
ATOM 1121 N N . PHE A 1 143 ? -4.387 -4.699 17.016 1 47.06 143 PHE A N 1
ATOM 1122 C CA . PHE A 1 143 ? -5.629 -3.939 17.094 1 47.06 143 PHE A CA 1
ATOM 1123 C C . PHE A 1 143 ? -6.039 -3.416 15.727 1 47.06 143 PHE A C 1
ATOM 1125 O O . PHE A 1 143 ? -7.227 -3.398 15.391 1 47.06 143 PHE A O 1
ATOM 1132 N N . PHE A 1 144 ? -5.152 -2.887 15.109 1 47.88 144 PHE A N 1
ATOM 1133 C CA . PHE A 1 144 ? -5.496 -2.332 13.805 1 47.88 144 PHE A CA 1
ATOM 1134 C C . PHE A 1 144 ? -5.742 -3.443 12.789 1 47.88 144 PHE A C 1
ATOM 1136 O O . PHE A 1 144 ? -6.488 -3.256 11.828 1 47.88 144 PHE A O 1
ATOM 1143 N N . LEU A 1 145 ? -5.242 -4.574 12.945 1 46.81 145 LEU A N 1
ATOM 1144 C CA . LEU A 1 145 ? -5.457 -5.691 12.031 1 46.81 145 LEU A CA 1
ATOM 1145 C C . LEU A 1 145 ? -6.738 -6.441 12.375 1 46.81 145 LEU A C 1
ATOM 1147 O O . LEU A 1 145 ? -7.027 -7.488 11.797 1 46.81 145 LEU A O 1
ATOM 1151 N N . THR A 1 146 ? -7.363 -6.16 13.484 1 39.41 146 THR A N 1
A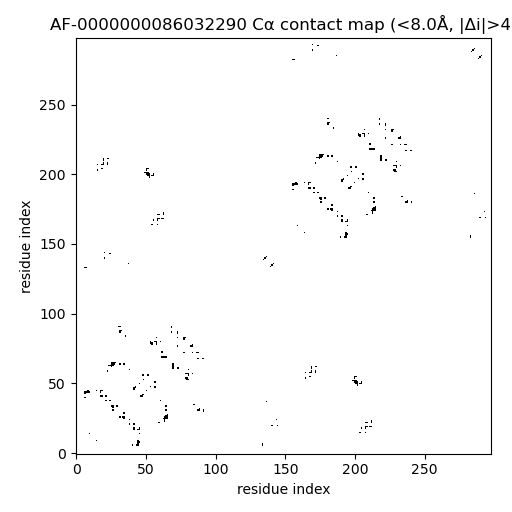TOM 1152 C CA . THR A 1 146 ? -8.641 -6.836 13.688 1 39.41 146 THR A CA 1
ATOM 1153 C C . THR A 1 146 ? -9.68 -6.328 12.688 1 39.41 146 THR A C 1
ATOM 1155 O O . THR A 1 146 ? -9.922 -5.125 12.594 1 39.41 146 THR A O 1
ATOM 1158 N N . PRO A 1 147 ? -9.953 -7.164 11.688 1 39.22 147 PRO A N 1
ATOM 1159 C CA . PRO A 1 147 ? -11.07 -6.848 10.797 1 39.22 147 PRO A CA 1
ATOM 1160 C C . PRO A 1 147 ? -12.336 -6.445 11.555 1 39.22 147 PRO A C 1
ATOM 1162 O O . PRO A 1 147 ? -12.695 -7.09 12.539 1 39.22 147 PRO A O 1
ATOM 1165 N N . SER A 1 148 ? -12.57 -5.199 11.797 1 33.44 148 SER A N 1
ATOM 1166 C CA . SER A 1 148 ? -13.93 -4.945 12.258 1 33.44 148 SER A CA 1
ATOM 1167 C C . SER A 1 148 ? -14.953 -5.723 11.438 1 33.44 148 SER A C 1
ATOM 1169 O O . SER A 1 148 ? -15.055 -5.527 10.219 1 33.44 148 SER A O 1
ATOM 1171 N N . PHE A 1 149 ? -15.344 -6.996 11.766 1 26.06 149 PHE A N 1
ATOM 1172 C CA . PHE A 1 149 ? -16.641 -7.582 11.43 1 26.06 149 PHE A CA 1
ATOM 1173 C C . PHE A 1 149 ? -17.781 -6.715 11.945 1 26.06 149 PHE A C 1
ATOM 1175 O O . PHE A 1 149 ? -17.688 -6.137 13.031 1 26.06 149 PHE A O 1
ATOM 1182 N N . MET B 1 1 ? 14.859 -9.25 -28.234 1 22.44 1 MET B N 1
ATOM 1183 C CA . MET B 1 1 ? 14.102 -8.016 -28.406 1 22.44 1 MET B CA 1
ATOM 1184 C C . MET B 1 1 ? 12.945 -7.945 -27.406 1 22.44 1 MET B C 1
ATOM 1186 O O . MET B 1 1 ? 11.961 -8.664 -27.547 1 22.44 1 MET B O 1
ATOM 1190 N N . LYS B 1 2 ? 13.117 -8.266 -26.109 1 30.27 2 LYS B N 1
ATOM 1191 C CA . LYS B 1 2 ? 12.117 -8.219 -25.031 1 30.27 2 LYS B CA 1
ATOM 1192 C C . LYS B 1 2 ? 11.234 -6.984 -25.172 1 30.27 2 LYS B C 1
ATOM 1194 O O . LYS B 1 2 ? 11.734 -5.859 -25.25 1 30.27 2 LYS B O 1
ATOM 1199 N N . GLN B 1 3 ? 10.305 -6.992 -26.141 1 32.62 3 GLN B N 1
ATOM 1200 C CA . GLN B 1 3 ? 9.422 -5.895 -26.516 1 32.62 3 GLN B CA 1
ATOM 1201 C C . GLN B 1 3 ? 9.117 -4.992 -25.328 1 32.62 3 GLN B C 1
ATOM 1203 O O . GLN B 1 3 ? 8.578 -5.449 -24.312 1 32.62 3 GLN B O 1
ATOM 1208 N N . GLU B 1 4 ? 10.086 -4.105 -25.031 1 36.91 4 GLU B N 1
ATOM 1209 C CA . GLU B 1 4 ? 10.062 -2.988 -24.094 1 36.91 4 GLU B CA 1
ATOM 1210 C C . GLU B 1 4 ? 8.672 -2.369 -24 1 36.91 4 GLU B C 1
ATOM 1212 O O . GLU B 1 4 ? 8.18 -1.794 -24.984 1 36.91 4 GLU B O 1
ATOM 1217 N N . LEU B 1 5 ? 7.625 -3.096 -23.891 1 39.78 5 LEU B N 1
ATOM 1218 C CA . LEU B 1 5 ? 6.301 -2.518 -23.688 1 39.78 5 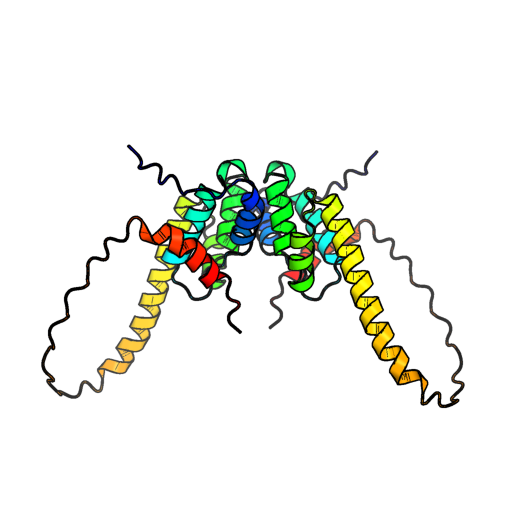LEU B CA 1
ATOM 1219 C C . LEU B 1 5 ? 6.406 -1.11 -23.109 1 39.78 5 LEU B C 1
ATOM 1221 O O . LEU B 1 5 ? 6.812 -0.937 -21.953 1 39.78 5 LEU B O 1
ATOM 1225 N N . LYS B 1 6 ? 7.016 -0.224 -23.859 1 40.28 6 LYS B N 1
ATOM 1226 C CA . LYS B 1 6 ? 7.258 1.182 -23.547 1 40.28 6 LYS B CA 1
ATOM 1227 C C . LYS B 1 6 ? 6.012 1.831 -22.953 1 40.28 6 LYS B C 1
ATOM 1229 O O . LYS B 1 6 ? 5.066 2.156 -23.672 1 40.28 6 LYS B O 1
ATOM 1234 N N . ARG B 1 7 ? 5.316 1.226 -22.016 1 46.22 7 ARG B N 1
ATOM 1235 C CA . ARG B 1 7 ? 4.145 1.807 -21.375 1 46.22 7 ARG B CA 1
ATOM 1236 C C . ARG B 1 7 ? 4.289 3.318 -21.234 1 46.22 7 ARG B C 1
ATOM 1238 O O . ARG B 1 7 ? 5.367 3.812 -20.891 1 46.22 7 ARG B O 1
ATOM 1245 N N . LYS B 1 8 ? 3.619 3.996 -22.234 1 51.78 8 LYS B N 1
ATOM 1246 C CA . LYS B 1 8 ? 3.58 5.453 -22.234 1 51.78 8 LYS B CA 1
ATOM 1247 C C . LYS B 1 8 ? 3.389 5.996 -20.812 1 51.78 8 LYS B C 1
ATOM 1249 O O . LYS B 1 8 ? 2.293 5.91 -20.266 1 51.78 8 LYS B O 1
ATOM 1254 N N . CYS B 1 9 ? 4.352 5.789 -20.266 1 62.66 9 CYS B N 1
ATOM 1255 C CA . CYS B 1 9 ? 4.387 6.457 -18.969 1 62.66 9 CYS B CA 1
ATOM 1256 C C . CYS B 1 9 ? 4.055 7.938 -19.094 1 62.66 9 CYS B C 1
ATOM 1258 O O . CYS B 1 9 ? 4.426 8.57 -20.094 1 62.66 9 CYS B O 1
ATOM 1260 N N . LEU B 1 10 ? 2.844 8.242 -18.469 1 64.44 10 LEU B N 1
ATOM 1261 C CA . LEU B 1 10 ? 2.354 9.617 -18.375 1 64.44 10 LEU B CA 1
ATOM 1262 C C . LEU B 1 10 ? 3.488 10.578 -18.031 1 64.44 10 LEU B C 1
ATOM 1264 O O . LEU B 1 10 ? 4.52 10.164 -17.5 1 64.44 10 LEU B O 1
ATOM 1268 N N . PRO B 1 11 ? 3.182 11.734 -18.531 1 66.88 11 PRO B N 1
ATOM 1269 C CA . PRO B 1 11 ? 4.148 12.758 -18.125 1 66.88 11 PRO B CA 1
ATOM 1270 C C . PRO B 1 11 ? 4.488 12.688 -16.641 1 66.88 11 PRO B C 1
ATOM 1272 O O . PRO B 1 11 ? 3.693 12.188 -15.852 1 66.88 11 PRO B O 1
ATOM 1275 N N . PRO B 1 12 ? 5.629 13.148 -16.391 1 67.75 12 PRO B N 1
ATOM 1276 C CA . PRO B 1 12 ? 6.133 13.086 -15.016 1 67.75 12 PRO B CA 1
ATOM 1277 C C . PRO B 1 12 ? 5.176 13.711 -14.008 1 67.75 12 PRO B C 1
ATOM 1279 O O . PRO B 1 12 ? 5.176 13.328 -12.828 1 67.75 12 PRO B O 1
ATOM 1282 N N . SER B 1 13 ? 4.414 14.648 -14.422 1 76.38 13 SER B N 1
ATOM 1283 C CA . SER B 1 13 ? 3.494 15.305 -13.5 1 76.38 13 SER B CA 1
ATOM 1284 C C . SER B 1 13 ? 2.42 14.336 -13.008 1 76.38 13 SER B C 1
ATOM 1286 O O . SER B 1 13 ? 1.803 14.555 -11.969 1 76.38 13 SER B O 1
ATOM 1288 N N . TYR B 1 14 ? 2.436 13.328 -13.703 1 84.62 14 TYR B N 1
ATOM 1289 C CA . TYR B 1 14 ? 1.388 12.367 -13.383 1 84.62 14 TYR B CA 1
ATOM 1290 C C . TYR B 1 14 ? 1.915 11.266 -12.477 1 84.62 14 TYR B C 1
ATOM 1292 O O . TYR B 1 14 ? 1.136 10.516 -11.883 1 84.62 14 TYR B O 1
ATOM 1300 N N . TYR B 1 15 ? 3.15 11.336 -12.164 1 88.56 15 TYR B N 1
ATOM 1301 C CA . TYR B 1 15 ? 3.83 10.25 -11.453 1 88.56 15 TYR B CA 1
ATOM 1302 C C . TYR B 1 15 ? 3.232 10.047 -10.07 1 88.56 15 TYR B C 1
ATOM 1304 O O . TYR B 1 15 ? 2.893 8.922 -9.688 1 88.56 15 TYR B O 1
ATOM 1312 N N . PRO B 1 16 ? 3.01 11.125 -9.344 1 90.69 16 PRO B N 1
ATOM 1313 C CA . PRO B 1 16 ? 2.412 10.906 -8.023 1 90.69 16 PRO B CA 1
ATOM 1314 C C . PRO B 1 16 ? 1.023 10.281 -8.102 1 90.69 16 PRO B C 1
ATOM 1316 O O . PRO B 1 16 ? 0.661 9.477 -7.238 1 90.69 16 PRO B O 1
ATOM 1319 N N . LYS B 1 17 ? 0.393 10.625 -9.07 1 90.38 17 LYS B N 1
ATOM 1320 C CA . LYS B 1 17 ? -0.939 10.055 -9.25 1 90.38 17 LYS B CA 1
ATOM 1321 C C . LYS B 1 17 ? -0.86 8.562 -9.562 1 90.38 17 LYS B C 1
ATOM 1323 O O . LYS B 1 17 ? -1.667 7.773 -9.07 1 90.38 17 LYS B O 1
ATOM 1328 N N . LEU B 1 18 ? 0.059 8.211 -10.422 1 92 18 LEU B N 1
ATOM 1329 C CA . LEU B 1 18 ? 0.261 6.809 -10.758 1 92 18 LEU B CA 1
ATOM 1330 C C . LEU B 1 18 ? 0.636 6 -9.516 1 92 18 LEU B C 1
ATOM 1332 O O . LEU B 1 18 ? 0.135 4.891 -9.32 1 92 18 LEU B O 1
ATOM 1336 N N . LEU B 1 19 ? 1.471 6.551 -8.703 1 94.44 19 LEU B N 1
ATOM 1337 C CA . LEU B 1 19 ? 1.868 5.879 -7.473 1 94.44 19 LEU B CA 1
ATOM 1338 C C . LEU B 1 19 ? 0.669 5.684 -6.551 1 94.44 19 LEU B C 1
ATOM 1340 O O . LEU B 1 19 ? 0.528 4.629 -5.926 1 94.44 19 LEU B O 1
ATOM 1344 N N . ASP B 1 20 ? -0.193 6.668 -6.523 1 94 20 ASP B N 1
ATOM 1345 C CA . ASP B 1 20 ? -1.382 6.543 -5.688 1 94 20 ASP B CA 1
ATOM 1346 C C . ASP B 1 20 ? -2.285 5.418 -6.188 1 94 20 ASP B C 1
ATOM 1348 O O . ASP B 1 20 ? -2.832 4.652 -5.387 1 94 20 ASP B O 1
ATOM 1352 N N . LYS B 1 21 ? -2.395 5.34 -7.457 1 93.5 21 LYS B N 1
ATOM 1353 C CA . LYS B 1 21 ? -3.207 4.277 -8.039 1 93.5 21 LYS B CA 1
ATOM 1354 C C . LYS B 1 21 ? -2.584 2.908 -7.785 1 93.5 21 LYS B C 1
ATOM 1356 O O . LYS B 1 21 ? -3.295 1.938 -7.512 1 93.5 21 LYS B O 1
ATOM 1361 N N . TRP B 1 22 ? -1.325 2.887 -7.844 1 95.31 22 TRP B N 1
ATOM 1362 C CA . TRP B 1 22 ? -0.615 1.645 -7.562 1 95.31 22 TRP B CA 1
ATOM 1363 C C . TRP B 1 22 ? -0.811 1.22 -6.109 1 95.31 22 TRP B C 1
ATOM 1365 O O . TRP B 1 22 ? -1.138 0.064 -5.836 1 95.31 22 TRP B O 1
ATOM 1375 N N . ASN B 1 23 ? -0.64 2.129 -5.176 1 96.38 23 ASN B N 1
ATOM 1376 C CA . ASN B 1 23 ? -0.688 1.831 -3.746 1 96.38 23 ASN B CA 1
ATOM 1377 C C . ASN B 1 23 ? -2.109 1.522 -3.285 1 96.38 23 ASN B C 1
ATOM 1379 O O . ASN B 1 23 ? -2.309 0.964 -2.205 1 96.38 23 ASN B O 1
ATOM 1383 N N . THR B 1 24 ? -3.109 1.856 -4.098 1 94.25 24 THR B N 1
ATOM 1384 C CA . THR B 1 24 ? -4.488 1.568 -3.729 1 94.25 24 THR B CA 1
ATOM 1385 C C . THR B 1 24 ? -5.051 0.427 -4.57 1 94.25 24 THR B C 1
ATOM 1387 O O . THR B 1 24 ? -6.238 0.106 -4.48 1 94.25 24 THR B O 1
ATOM 1390 N N . LEU B 1 25 ? -4.254 -0.18 -5.398 1 96.25 25 LEU B N 1
ATOM 1391 C CA . LEU B 1 25 ? -4.656 -1.284 -6.262 1 96.25 25 LEU B CA 1
ATOM 1392 C C . LEU B 1 25 ? -5.031 -2.51 -5.438 1 96.25 25 LEU B C 1
ATOM 1394 O O . LEU B 1 25 ? -4.281 -2.922 -4.551 1 96.25 25 LEU B O 1
ATOM 1398 N N . THR B 1 26 ? -6.16 -3.061 -5.699 1 96.44 26 THR B N 1
ATOM 1399 C CA . THR B 1 26 ? -6.598 -4.301 -5.07 1 96.44 26 THR B CA 1
ATOM 1400 C C . THR B 1 26 ? -7.195 -5.25 -6.102 1 96.44 26 THR B C 1
ATOM 1402 O O . THR B 1 26 ? -7.711 -4.812 -7.133 1 96.44 26 THR B O 1
ATOM 1405 N N . GLN B 1 27 ? -7.16 -6.473 -5.75 1 96.69 27 GLN B N 1
ATOM 1406 C CA . GLN B 1 27 ? -7.742 -7.512 -6.594 1 96.69 27 GLN B CA 1
ATOM 1407 C C . GLN B 1 27 ? -9.266 -7.445 -6.578 1 96.69 27 GLN B C 1
ATOM 1409 O O . GLN B 1 27 ? -9.914 -7.594 -7.617 1 96.69 27 GLN B O 1
ATOM 1414 N N . GLY B 1 28 ? -9.805 -7.27 -5.406 1 94.19 28 GLY B N 1
ATOM 1415 C CA . GLY B 1 28 ? -11.25 -7.328 -5.277 1 94.19 28 GLY B CA 1
ATOM 1416 C C . GLY B 1 28 ? -11.836 -8.656 -5.73 1 94.19 28 GLY B C 1
ATOM 1417 O O . GLY B 1 28 ? -11.383 -9.719 -5.305 1 94.19 28 GLY B O 1
ATOM 1418 N N . SER B 1 29 ? -12.867 -8.602 -6.562 1 93.81 29 SER B N 1
ATOM 1419 C CA . SER B 1 29 ? -13.547 -9.797 -7.039 1 93.81 29 SER B CA 1
ATOM 1420 C C . SER B 1 29 ? -12.984 -10.266 -8.375 1 93.81 29 SER B C 1
ATOM 1422 O O . SER B 1 29 ? -13.414 -11.281 -8.914 1 93.81 29 SER B O 1
ATOM 1424 N N . LYS B 1 30 ? -12.008 -9.633 -8.875 1 95.12 30 LYS B N 1
ATOM 1425 C CA . LYS B 1 30 ? -11.453 -9.961 -10.18 1 95.12 30 LYS B CA 1
ATOM 1426 C C . LYS B 1 30 ? -10.547 -11.188 -10.094 1 95.12 30 LYS B C 1
ATOM 1428 O O . LYS B 1 30 ? -10.008 -11.5 -9.023 1 95.12 30 LYS B O 1
ATOM 1433 N N . PRO B 1 31 ? -10.414 -11.836 -11.195 1 96.44 31 PRO B N 1
ATOM 1434 C CA . PRO B 1 31 ? -9.469 -12.953 -11.219 1 96.44 31 PRO B CA 1
ATOM 1435 C C . PRO B 1 31 ? -8.031 -12.523 -10.906 1 96.44 31 PRO B C 1
ATOM 1437 O O . PRO B 1 31 ? -7.656 -11.383 -11.172 1 96.44 31 PRO B O 1
ATOM 1440 N N . VAL B 1 32 ? -7.297 -13.438 -10.43 1 97.81 32 VAL B N 1
ATOM 1441 C CA . VAL B 1 32 ? -5.906 -13.188 -10.062 1 97.81 32 VAL B CA 1
ATOM 1442 C C . VAL B 1 32 ? -5.121 -12.727 -11.281 1 97.81 32 VAL B C 1
ATOM 1444 O O . VAL B 1 32 ? -4.273 -11.836 -11.188 1 97.81 32 VAL B O 1
ATOM 1447 N N . LYS B 1 33 ? -5.371 -13.344 -12.383 1 97.31 33 LYS B N 1
ATOM 1448 C CA . LYS B 1 33 ? -4.648 -13.016 -13.609 1 97.31 33 LYS B CA 1
ATOM 1449 C C . LYS B 1 33 ? -4.812 -11.539 -13.961 1 97.31 33 LYS B C 1
ATOM 1451 O O . LYS B 1 33 ? -3.865 -10.898 -14.43 1 97.31 33 LYS B O 1
ATOM 1456 N N . ASP B 1 34 ? -5.977 -10.945 -13.703 1 96.94 34 ASP B N 1
ATOM 1457 C CA . ASP B 1 34 ? -6.227 -9.531 -13.977 1 96.94 34 ASP B CA 1
ATOM 1458 C C . ASP B 1 34 ? -5.465 -8.641 -13 1 96.94 34 ASP B C 1
ATOM 1460 O O . ASP B 1 34 ? -4.934 -7.598 -13.391 1 96.94 34 ASP B O 1
ATOM 1464 N N . TYR B 1 35 ? -5.5 -9.07 -11.789 1 97.19 35 TYR B N 1
ATOM 1465 C CA . TYR B 1 35 ? -4.758 -8.32 -10.781 1 97.19 35 TYR B CA 1
ATOM 1466 C C . TYR B 1 35 ? -3.268 -8.305 -11.102 1 97.19 35 TYR B C 1
ATOM 1468 O O . TYR B 1 35 ? -2.619 -7.262 -11.016 1 97.19 35 TYR B O 1
ATOM 1476 N N . ILE B 1 36 ? -2.678 -9.398 -11.453 1 97.94 36 ILE B N 1
ATOM 1477 C CA . ILE B 1 36 ? -1.261 -9.516 -11.781 1 97.94 36 ILE B CA 1
ATOM 1478 C C . ILE B 1 36 ? -0.931 -8.609 -12.969 1 97.94 36 ILE B C 1
ATOM 1480 O O . ILE B 1 36 ? 0.08 -7.906 -12.961 1 97.94 36 ILE B O 1
ATOM 1484 N N . SER B 1 37 ? -1.792 -8.641 -13.938 1 95.94 37 SER B N 1
ATOM 1485 C CA . SER B 1 37 ? -1.582 -7.805 -15.117 1 95.94 37 SER B CA 1
ATOM 1486 C C . SER B 1 37 ? -1.566 -6.324 -14.75 1 95.94 37 SER B C 1
ATOM 1488 O O . SER B 1 37 ? -0.695 -5.578 -15.203 1 95.94 37 SER B O 1
ATOM 1490 N N . ALA B 1 38 ? -2.49 -5.93 -13.938 1 95.56 38 ALA B N 1
ATOM 1491 C CA . ALA B 1 38 ? -2.543 -4.539 -13.5 1 95.56 38 ALA B CA 1
ATOM 1492 C C . ALA B 1 38 ? -1.299 -4.168 -12.695 1 95.56 38 ALA B C 1
ATOM 1494 O O . ALA B 1 38 ? -0.724 -3.096 -12.891 1 95.56 38 ALA B O 1
ATOM 1495 N N . PHE B 1 39 ? -0.909 -5.039 -11.812 1 96.62 39 PHE B N 1
ATOM 1496 C CA . PHE B 1 39 ? 0.26 -4.785 -10.984 1 96.62 39 PHE B CA 1
ATOM 1497 C C . PHE B 1 39 ? 1.513 -4.629 -11.836 1 96.62 39 PHE B C 1
ATOM 1499 O O . PHE B 1 39 ? 2.322 -3.73 -11.602 1 96.62 39 PHE B O 1
ATOM 1506 N N . ASP B 1 40 ? 1.601 -5.438 -12.828 1 94.81 40 ASP B N 1
ATOM 1507 C CA . ASP B 1 40 ? 2.736 -5.371 -13.742 1 94.81 40 ASP B CA 1
ATOM 1508 C C . ASP B 1 40 ? 2.76 -4.039 -14.492 1 94.81 40 ASP B C 1
ATOM 1510 O O . ASP B 1 40 ? 3.828 -3.473 -14.719 1 94.81 40 ASP B O 1
ATOM 1514 N N . ASP B 1 41 ? 1.631 -3.633 -14.891 1 92.69 41 ASP B N 1
ATOM 1515 C CA . ASP B 1 41 ? 1.542 -2.35 -15.578 1 92.69 41 ASP B CA 1
ATOM 1516 C C . ASP B 1 41 ? 2.057 -1.215 -14.695 1 92.69 41 ASP B C 1
ATOM 1518 O O . ASP B 1 41 ? 2.826 -0.367 -15.156 1 92.69 41 ASP B O 1
ATOM 1522 N N . PHE B 1 42 ? 1.674 -1.226 -13.461 1 93.88 42 PHE B N 1
ATOM 1523 C CA . PHE B 1 42 ? 2.127 -0.182 -12.547 1 93.88 42 PHE B CA 1
ATOM 1524 C C . PHE B 1 42 ? 3.621 -0.309 -12.273 1 93.88 42 PHE B C 1
ATOM 1526 O O . PHE B 1 42 ? 4.328 0.697 -12.188 1 93.88 42 PHE B O 1
ATOM 1533 N N . LEU B 1 43 ? 4.059 -1.549 -12.188 1 95.19 43 LEU B N 1
ATOM 1534 C CA . LEU B 1 43 ? 5.48 -1.783 -11.961 1 95.19 43 LEU B CA 1
ATOM 1535 C C . LEU B 1 43 ? 6.316 -1.143 -13.062 1 95.19 43 LEU B C 1
ATOM 1537 O O . LEU B 1 43 ? 7.336 -0.507 -12.789 1 95.19 43 LEU B O 1
ATOM 1541 N N . ILE B 1 44 ? 5.879 -1.256 -14.203 1 92.38 44 ILE B N 1
ATOM 1542 C CA . ILE B 1 44 ? 6.594 -0.725 -15.359 1 92.38 44 ILE B CA 1
ATOM 1543 C C . ILE B 1 44 ? 6.445 0.793 -15.406 1 92.38 44 ILE B C 1
ATOM 1545 O O . ILE B 1 44 ? 7.438 1.52 -15.477 1 92.38 44 ILE B O 1
ATOM 1549 N N . CYS B 1 45 ? 5.297 1.266 -15.258 1 90.75 45 CYS B N 1
ATOM 1550 C CA . CYS B 1 45 ? 5.008 2.682 -15.461 1 90.75 45 CYS B CA 1
ATOM 1551 C C . CYS B 1 45 ? 5.59 3.521 -14.328 1 90.75 45 CYS B C 1
ATOM 1553 O O . CYS B 1 45 ? 6.004 4.66 -14.547 1 90.75 45 CYS B O 1
ATOM 1555 N N . CYS B 1 46 ? 5.676 2.951 -13.227 1 91.88 46 CYS B N 1
ATOM 1556 C CA . CYS B 1 46 ? 6.18 3.695 -12.078 1 91.88 46 CYS B CA 1
ATOM 1557 C C . CYS B 1 46 ? 7.664 3.42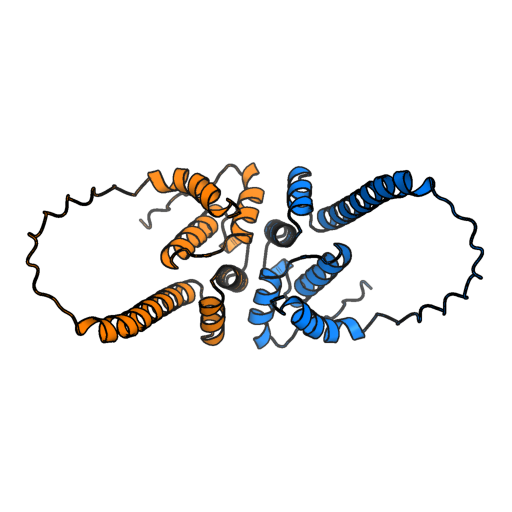2 -11.867 1 91.88 46 CYS B C 1
ATOM 1559 O O . CYS B 1 46 ? 8.242 3.883 -10.883 1 91.88 46 CYS B O 1
ATOM 1561 N N . ASN B 1 47 ? 8.211 2.666 -12.766 1 91.62 47 ASN B N 1
ATOM 1562 C CA . ASN B 1 47 ? 9.586 2.244 -12.531 1 91.62 47 ASN B CA 1
ATOM 1563 C C . ASN B 1 47 ? 9.758 1.643 -11.141 1 91.62 47 ASN B C 1
ATOM 1565 O O . ASN B 1 47 ? 10.633 2.062 -10.383 1 91.62 47 ASN B O 1
ATOM 1569 N N . GLY B 1 48 ? 8.969 0.598 -10.859 1 94.44 48 GLY B N 1
ATOM 1570 C CA . GLY B 1 48 ? 8.828 0.021 -9.539 1 94.44 48 GLY B CA 1
ATOM 1571 C C . GLY B 1 48 ? 10.148 -0.368 -8.906 1 94.44 48 GLY B C 1
ATOM 1572 O O . GLY B 1 48 ? 10.383 -0.103 -7.727 1 94.44 48 GLY B O 1
ATOM 1573 N N . GLU B 1 49 ? 11.07 -0.875 -9.633 1 94.25 49 GLU B N 1
ATOM 1574 C CA . GLU B 1 49 ? 12.336 -1.367 -9.102 1 94.25 49 GLU B CA 1
ATOM 1575 C C . GLU B 1 49 ? 13.227 -0.215 -8.656 1 94.25 49 GLU B C 1
ATOM 1577 O O . GLU B 1 49 ? 14.148 -0.412 -7.859 1 94.25 49 GLU B O 1
ATOM 1582 N N . GLU B 1 50 ? 12.953 0.921 -9.172 1 94.38 50 GLU B N 1
ATOM 1583 C CA . GLU B 1 50 ? 13.672 2.111 -8.727 1 94.38 50 GLU B CA 1
ATOM 1584 C C . GLU B 1 50 ? 12.961 2.779 -7.551 1 94.38 50 GLU B C 1
ATOM 1586 O O . GLU B 1 50 ? 13.594 3.432 -6.723 1 94.38 50 GLU B O 1
ATOM 1591 N N . SER B 1 51 ? 11.672 2.512 -7.488 1 95.56 51 SER B N 1
ATOM 1592 C CA . SER B 1 51 ? 10.859 3.219 -6.5 1 95.56 51 SER B CA 1
ATOM 1593 C C . SER B 1 51 ? 10.844 2.479 -5.168 1 95.56 51 SER B C 1
ATOM 1595 O O . SER B 1 51 ? 10.555 3.07 -4.125 1 95.56 51 SER B O 1
ATOM 1597 N N . ALA B 1 52 ? 11.086 1.159 -5.172 1 97.75 52 ALA B N 1
ATOM 1598 C CA . ALA B 1 52 ? 11.008 0.331 -3.971 1 97.75 52 ALA B CA 1
ATOM 1599 C C . ALA B 1 52 ? 11.867 -0.922 -4.109 1 97.75 52 ALA B C 1
ATOM 1601 O O . ALA B 1 52 ? 12.156 -1.366 -5.227 1 97.75 52 ALA B O 1
ATOM 1602 N N . THR B 1 53 ? 12.273 -1.494 -2.982 1 97.5 53 THR B N 1
ATOM 1603 C CA . THR B 1 53 ? 13.031 -2.74 -2.996 1 97.5 53 THR B CA 1
ATOM 1604 C C . THR B 1 53 ? 12.148 -3.904 -3.441 1 97.5 53 THR B C 1
ATOM 1606 O O . THR B 1 53 ? 10.922 -3.84 -3.326 1 97.5 53 THR B O 1
ATOM 1609 N N . PRO B 1 54 ? 12.773 -5.023 -3.814 1 97.38 54 PRO B N 1
ATOM 1610 C CA . PRO B 1 54 ? 12 -6.191 -4.23 1 97.38 54 PRO B CA 1
ATOM 1611 C C . PRO B 1 54 ? 11.102 -6.727 -3.117 1 97.38 54 PRO B C 1
ATOM 1613 O O . PRO B 1 54 ? 9.969 -7.152 -3.379 1 97.38 54 PRO B O 1
ATOM 1616 N N . THR B 1 55 ? 11.555 -6.633 -1.91 1 96.25 55 THR B N 1
ATOM 1617 C CA . THR B 1 55 ? 10.781 -7.125 -0.775 1 96.25 55 THR B CA 1
ATOM 1618 C C . THR B 1 55 ? 9.562 -6.242 -0.528 1 96.25 55 THR B C 1
ATOM 1620 O O . THR B 1 55 ? 8.484 -6.742 -0.223 1 96.25 55 THR B O 1
ATOM 1623 N N . GLN B 1 56 ? 9.805 -4.934 -0.683 1 97.56 56 GLN B N 1
ATOM 1624 C CA . GLN B 1 56 ? 8.703 -3.992 -0.546 1 97.56 56 GLN B CA 1
ATOM 1625 C C . GLN B 1 56 ? 7.672 -4.184 -1.659 1 97.56 56 GLN B C 1
ATOM 1627 O O . GLN B 1 56 ? 6.465 -4.152 -1.408 1 97.56 56 GLN B O 1
ATOM 1632 N N . ILE B 1 57 ? 8.141 -4.395 -2.84 1 98.31 57 ILE B N 1
ATOM 1633 C CA . ILE B 1 57 ? 7.25 -4.594 -3.979 1 98.31 57 ILE B CA 1
ATOM 1634 C C . ILE B 1 57 ? 6.434 -5.871 -3.777 1 98.31 57 ILE B C 1
ATOM 1636 O O . ILE B 1 57 ? 5.227 -5.887 -4.027 1 98.31 57 ILE B O 1
ATOM 1640 N N . LEU B 1 58 ? 7.027 -6.906 -3.295 1 98.31 58 LEU B N 1
ATOM 1641 C CA . LEU B 1 58 ? 6.344 -8.164 -3.012 1 98.31 58 LEU B CA 1
ATOM 1642 C C . LEU B 1 58 ? 5.258 -7.961 -1.963 1 98.31 58 LEU B C 1
ATOM 1644 O O . LEU B 1 58 ? 4.16 -8.516 -2.086 1 98.31 58 LEU B O 1
ATOM 1648 N N . SER B 1 59 ? 5.574 -7.246 -0.964 1 97.56 59 SER B N 1
ATOM 1649 C CA . SER B 1 59 ? 4.598 -6.953 0.081 1 97.56 59 SER B CA 1
ATOM 1650 C C . SER B 1 59 ? 3.424 -6.148 -0.469 1 97.56 59 SER B C 1
ATOM 1652 O O . SER B 1 59 ? 2.271 -6.398 -0.107 1 97.56 59 SER B O 1
ATOM 1654 N N . MET B 1 60 ? 3.695 -5.156 -1.298 1 98.25 60 MET B N 1
ATOM 1655 C CA . MET B 1 60 ? 2.637 -4.387 -1.943 1 98.25 60 MET B CA 1
ATOM 1656 C C . MET B 1 60 ? 1.73 -5.293 -2.77 1 98.25 60 MET B C 1
ATOM 1658 O O . MET B 1 60 ? 0.51 -5.129 -2.764 1 98.25 60 MET B O 1
ATOM 1662 N N . PHE B 1 61 ? 2.318 -6.219 -3.477 1 98.62 61 PHE B N 1
ATOM 1663 C CA . PHE B 1 61 ? 1.554 -7.191 -4.246 1 98.62 61 PHE B CA 1
ATOM 1664 C C . PHE B 1 61 ? 0.639 -8 -3.336 1 98.62 61 PHE B C 1
ATOM 1666 O O . PHE B 1 61 ? -0.551 -8.156 -3.619 1 98.62 61 PHE B O 1
ATOM 1673 N N . ARG B 1 62 ? 1.105 -8.484 -2.266 1 98.25 62 ARG B N 1
ATOM 1674 C CA . ARG B 1 62 ? 0.349 -9.281 -1.31 1 98.25 62 ARG B CA 1
ATOM 1675 C C . ARG B 1 62 ? -0.803 -8.484 -0.712 1 98.25 62 ARG B C 1
ATOM 1677 O O . ARG B 1 62 ? -1.906 -9.008 -0.542 1 98.25 62 ARG B O 1
ATOM 1684 N N . ALA B 1 63 ? -0.495 -7.234 -0.436 1 97.12 63 ALA B N 1
ATOM 1685 C CA . ALA B 1 63 ? -1.462 -6.367 0.231 1 97.12 63 ALA B CA 1
ATOM 1686 C C . ALA B 1 63 ? -2.725 -6.203 -0.611 1 97.12 63 ALA B C 1
ATOM 1688 O O . ALA B 1 63 ? -3.814 -5.992 -0.073 1 97.12 63 ALA B O 1
ATOM 1689 N N . GLY B 1 64 ? -2.564 -6.332 -1.944 1 97.75 64 GLY B N 1
ATOM 1690 C CA . GLY B 1 64 ? -3.693 -6.098 -2.83 1 97.75 64 GLY B CA 1
ATOM 1691 C C . GLY B 1 64 ? -4.492 -7.352 -3.125 1 97.75 64 GLY B C 1
ATOM 1692 O O . GLY B 1 64 ? -5.582 -7.281 -3.701 1 97.75 64 GLY B O 1
ATOM 1693 N N . LEU B 1 65 ? -4.047 -8.484 -2.684 1 98.19 65 LEU B N 1
ATOM 1694 C CA . LEU B 1 65 ? -4.73 -9.742 -2.945 1 98.19 65 LEU B CA 1
ATOM 1695 C C . LEU B 1 65 ? -5.938 -9.906 -2.029 1 98.19 65 LEU B C 1
ATOM 1697 O O . LEU B 1 65 ? -5.996 -9.305 -0.958 1 98.19 65 LEU B O 1
ATOM 1701 N N . ARG B 1 66 ? -6.848 -10.781 -2.494 1 96.94 66 ARG B N 1
ATOM 1702 C CA . ARG B 1 66 ? -7.918 -11.227 -1.609 1 96.94 66 ARG B CA 1
ATOM 1703 C C . ARG B 1 66 ? -7.355 -11.875 -0.35 1 96.94 66 ARG B C 1
ATOM 1705 O O . ARG B 1 66 ? -6.324 -12.547 -0.401 1 96.94 66 ARG B O 1
ATOM 1712 N N . GLU B 1 67 ? -8.117 -11.867 0.665 1 94.88 67 GLU B N 1
ATOM 1713 C CA . GLU B 1 67 ? -7.629 -12.273 1.98 1 94.88 67 GLU B CA 1
ATOM 1714 C C . GLU B 1 67 ? -7.219 -13.742 1.988 1 94.88 67 GLU B C 1
ATOM 1716 O O . GLU B 1 67 ? -6.199 -14.102 2.578 1 94.88 67 GLU B O 1
ATOM 1721 N N . ASP B 1 68 ? -8.031 -14.562 1.43 1 94.81 68 ASP B N 1
ATOM 1722 C CA . ASP B 1 68 ? -7.723 -15.984 1.43 1 94.81 68 ASP B CA 1
ATOM 1723 C C . ASP B 1 68 ? -6.422 -16.266 0.687 1 94.81 68 ASP B C 1
ATOM 1725 O O . ASP B 1 68 ? -5.594 -17.062 1.154 1 94.81 68 ASP B O 1
ATOM 1729 N N . LEU B 1 69 ? -6.172 -15.578 -0.402 1 97.5 69 LEU B N 1
ATOM 1730 C CA . LEU B 1 69 ? -4.957 -15.75 -1.193 1 97.5 69 LEU B CA 1
ATOM 1731 C C . LEU B 1 69 ? -3.758 -15.117 -0.498 1 97.5 69 LEU B C 1
ATOM 1733 O O . LEU B 1 69 ? -2.664 -15.688 -0.501 1 97.5 69 LEU B O 1
ATOM 1737 N N . ARG B 1 70 ? -4.016 -13.945 0.044 1 97.25 70 ARG B N 1
ATOM 1738 C CA . ARG B 1 70 ? -2.959 -13.211 0.738 1 97.25 70 ARG B CA 1
ATOM 1739 C C . ARG B 1 70 ? -2.373 -14.047 1.876 1 97.25 70 ARG B C 1
ATOM 1741 O O . ARG B 1 70 ? -1.153 -14.156 2.006 1 97.25 70 ARG B O 1
ATOM 1748 N N . THR B 1 71 ? -3.25 -14.648 2.668 1 95.56 71 THR B N 1
ATOM 1749 C CA . THR B 1 71 ? -2.846 -15.453 3.818 1 95.56 71 THR B CA 1
ATOM 1750 C C . THR B 1 71 ? -2.074 -16.688 3.371 1 95.56 71 THR B C 1
ATOM 1752 O O . THR B 1 71 ? -1.036 -17.016 3.945 1 95.56 71 THR B O 1
ATOM 1755 N N . GLU B 1 72 ? -2.6 -17.328 2.361 1 96.94 72 GLU B N 1
ATOM 1756 C CA . GLU B 1 72 ? -1.938 -18.531 1.852 1 96.94 72 GLU B CA 1
ATOM 1757 C C . GLU B 1 72 ? -0.58 -18.188 1.243 1 96.94 72 GLU B C 1
ATOM 1759 O O . GLU B 1 72 ? 0.393 -18.922 1.44 1 96.94 72 GLU B O 1
ATOM 1764 N N . LEU B 1 73 ? -0.546 -17.109 0.521 1 97.94 73 LEU B N 1
ATOM 1765 C CA . LEU B 1 73 ? 0.713 -16.688 -0.082 1 97.94 73 LEU B CA 1
ATOM 1766 C C . LEU B 1 73 ? 1.759 -16.406 0.989 1 97.94 73 LEU B C 1
ATOM 1768 O O . LEU B 1 73 ? 2.916 -16.812 0.86 1 97.94 73 LEU B O 1
ATOM 1772 N N . PHE B 1 74 ? 1.367 -15.727 2.025 1 96.19 74 PHE B N 1
ATOM 1773 C CA . PHE B 1 74 ? 2.299 -15.398 3.098 1 96.19 74 PHE B CA 1
ATOM 1774 C C . PHE B 1 74 ? 2.818 -16.656 3.768 1 96.19 74 PHE B C 1
ATOM 1776 O O . PHE B 1 74 ? 4.012 -16.781 4.051 1 96.19 74 PHE B O 1
ATOM 1783 N N . ALA B 1 75 ? 1.961 -17.578 3.953 1 95.12 75 ALA B N 1
ATOM 1784 C CA . ALA B 1 75 ? 2.312 -18.828 4.633 1 95.12 75 ALA B CA 1
ATOM 1785 C C . ALA B 1 75 ? 3.328 -19.625 3.824 1 95.12 75 ALA B C 1
ATOM 1787 O O . ALA B 1 75 ? 4.172 -20.328 4.391 1 95.12 75 ALA B O 1
ATOM 1788 N N . ARG B 1 76 ? 3.234 -19.531 2.508 1 96.38 76 ARG B N 1
ATOM 1789 C CA . ARG B 1 76 ? 4.125 -20.297 1.633 1 96.38 76 ARG B CA 1
ATOM 1790 C C . ARG B 1 76 ? 5.527 -19.703 1.632 1 96.38 76 ARG B C 1
ATOM 1792 O O . ARG B 1 76 ? 6.488 -20.359 1.231 1 96.38 76 ARG B O 1
ATOM 1799 N N . GLY B 1 77 ? 5.684 -18.453 1.928 1 94.69 77 GLY B N 1
ATOM 1800 C CA . GLY B 1 77 ? 6.984 -17.844 2.186 1 94.69 77 GLY B CA 1
ATOM 1801 C C . GLY B 1 77 ? 7.809 -17.641 0.928 1 94.69 77 GLY B C 1
ATOM 1802 O O . GLY B 1 77 ? 9.031 -17.781 0.953 1 94.69 77 GLY B O 1
ATOM 1803 N N . VAL B 1 78 ? 7.207 -17.375 -0.124 1 95.69 78 VAL B N 1
ATOM 1804 C CA . VAL B 1 78 ? 7.957 -17.094 -1.339 1 95.69 78 VAL B CA 1
ATOM 1805 C C . VAL B 1 78 ? 8.625 -15.719 -1.22 1 95.69 78 VAL B C 1
ATOM 1807 O O . VAL B 1 78 ? 8.102 -14.828 -0.55 1 95.69 78 VAL B O 1
ATOM 1810 N N . ASP B 1 79 ? 9.766 -15.555 -1.942 1 94.5 79 ASP B N 1
ATOM 1811 C CA . ASP B 1 79 ? 10.539 -14.344 -1.699 1 94.5 79 ASP B CA 1
ATOM 1812 C C . ASP B 1 79 ? 10.703 -13.531 -2.98 1 94.5 79 ASP B C 1
ATOM 1814 O O . ASP B 1 79 ? 11.477 -12.57 -3.018 1 94.5 79 ASP B O 1
ATOM 1818 N N . SER B 1 80 ? 10.062 -13.898 -4.074 1 97.12 80 SER B N 1
ATOM 1819 C CA . SER B 1 80 ? 10.109 -13.141 -5.32 1 97.12 80 SER B CA 1
ATOM 1820 C C . SER B 1 80 ? 8.711 -12.891 -5.871 1 97.12 80 SER B C 1
ATOM 1822 O O . SER B 1 80 ? 7.809 -13.711 -5.691 1 97.12 80 SER B O 1
ATOM 1824 N N . LEU B 1 81 ? 8.609 -11.805 -6.527 1 97.94 81 LEU B N 1
ATOM 1825 C CA . LEU B 1 81 ? 7.328 -11.453 -7.133 1 97.94 81 LEU B CA 1
ATOM 1826 C C . LEU B 1 81 ? 6.914 -12.492 -8.172 1 97.94 81 LEU B C 1
ATOM 1828 O O . LEU B 1 81 ? 5.742 -12.867 -8.25 1 97.94 81 LEU B O 1
ATOM 1832 N N . GLU B 1 82 ? 7.855 -12.938 -8.953 1 97.75 82 GLU B N 1
ATOM 1833 C CA . GLU B 1 82 ? 7.566 -13.922 -9.992 1 97.75 82 GLU B CA 1
ATOM 1834 C C . GLU B 1 82 ? 7.016 -15.211 -9.383 1 97.75 82 GLU B C 1
ATOM 1836 O O . GLU B 1 82 ? 6.012 -15.75 -9.852 1 97.75 82 GLU B O 1
ATOM 1841 N N . ALA B 1 83 ? 7.621 -15.688 -8.414 1 98.44 83 ALA B N 1
ATOM 1842 C CA . ALA B 1 83 ? 7.16 -16.891 -7.719 1 98.44 83 ALA B CA 1
ATOM 1843 C C . ALA B 1 83 ? 5.789 -16.656 -7.086 1 98.44 83 ALA B C 1
ATOM 1845 O O . ALA B 1 83 ? 4.941 -17.562 -7.09 1 98.44 83 ALA B O 1
ATOM 1846 N N . ALA B 1 84 ? 5.637 -15.508 -6.473 1 98.69 84 ALA B N 1
ATOM 1847 C CA . ALA B 1 84 ? 4.352 -15.164 -5.867 1 98.69 84 ALA B CA 1
ATOM 1848 C C . ALA B 1 84 ? 3.232 -15.195 -6.902 1 98.69 84 ALA B C 1
ATOM 1850 O O . ALA B 1 84 ? 2.164 -15.758 -6.652 1 98.69 84 ALA B O 1
ATOM 1851 N N . CYS B 1 85 ? 3.455 -14.609 -8.031 1 98.44 85 CYS B N 1
ATOM 1852 C CA . CYS B 1 85 ? 2.475 -14.586 -9.109 1 98.44 85 CYS B CA 1
ATOM 1853 C C . CYS B 1 85 ? 2.088 -16 -9.531 1 98.44 85 CYS B C 1
ATOM 1855 O O . CYS B 1 85 ? 0.902 -16.312 -9.648 1 98.44 85 CYS B O 1
ATOM 1857 N N . SER B 1 86 ? 3.029 -16.812 -9.734 1 98.31 86 SER B N 1
ATOM 1858 C CA . SER B 1 86 ? 2.781 -18.203 -10.133 1 98.31 86 SER B CA 1
ATOM 1859 C C . SER B 1 86 ? 1.977 -18.953 -9.07 1 98.31 86 SER B C 1
ATOM 1861 O O . SER B 1 86 ? 1.022 -19.656 -9.391 1 98.31 86 SER B O 1
ATOM 1863 N N . LEU B 1 87 ? 2.338 -18.781 -7.871 1 98.31 87 LEU B N 1
ATOM 1864 C CA . LEU B 1 87 ? 1.691 -19.484 -6.77 1 98.31 87 LEU B CA 1
ATOM 1865 C C . LEU B 1 87 ? 0.23 -19.062 -6.645 1 98.31 87 LEU B C 1
ATOM 1867 O O . LEU B 1 87 ? -0.648 -19.906 -6.465 1 98.31 87 LEU B O 1
ATOM 1871 N N . VAL B 1 88 ? -0.057 -17.797 -6.734 1 98.19 88 VAL B N 1
ATOM 1872 C CA . VAL B 1 88 ? -1.418 -17.328 -6.492 1 98.19 88 VAL B CA 1
ATOM 1873 C C . VAL B 1 88 ? -2.316 -17.734 -7.66 1 98.19 88 VAL B C 1
ATOM 1875 O O . VAL B 1 88 ? -3.508 -18 -7.469 1 98.19 88 VAL B O 1
ATOM 1878 N N . LEU B 1 89 ? -1.768 -17.797 -8.828 1 98 89 LEU B N 1
ATOM 1879 C CA . LEU B 1 89 ? -2.525 -18.328 -9.953 1 98 89 LEU B CA 1
ATOM 1880 C C . LEU B 1 89 ? -2.93 -19.781 -9.695 1 98 89 LEU B C 1
ATOM 1882 O O . LEU B 1 89 ? -4.082 -20.156 -9.914 1 98 89 LEU B O 1
ATOM 1886 N N . ASP B 1 90 ? -2.037 -20.547 -9.227 1 97.25 90 ASP B N 1
ATOM 1887 C CA . ASP B 1 90 ? -2.297 -21.938 -8.906 1 97.25 90 ASP B CA 1
ATOM 1888 C C . ASP B 1 90 ? -3.34 -22.062 -7.797 1 97.25 90 ASP B C 1
ATOM 1890 O O . ASP B 1 90 ? -4.211 -22.938 -7.855 1 97.25 90 ASP B O 1
ATOM 1894 N N . LEU B 1 91 ? -3.174 -21.25 -6.77 1 96.69 91 LEU B N 1
ATOM 1895 C CA . LEU B 1 91 ? -4.105 -21.266 -5.648 1 96.69 91 LEU B CA 1
ATOM 1896 C C . LEU B 1 91 ? -5.523 -20.953 -6.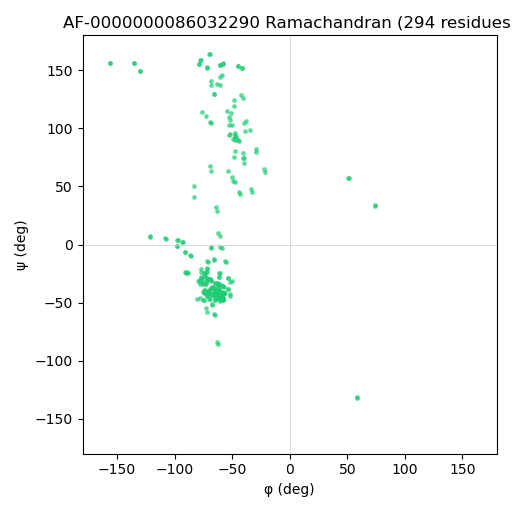109 1 96.69 91 LEU B C 1
ATOM 1898 O O . LEU B 1 91 ? -6.477 -21.594 -5.672 1 96.69 91 LEU B O 1
ATOM 1902 N N . GLU B 1 92 ? -5.715 -19.953 -6.938 1 96 92 GLU B N 1
ATOM 1903 C CA . GLU B 1 92 ? -7.035 -19.609 -7.449 1 96 92 GLU B CA 1
ATOM 1904 C C . GLU B 1 92 ? -7.637 -20.75 -8.266 1 96 92 GLU B C 1
ATOM 1906 O O . GLU B 1 92 ? -8.82 -21.062 -8.125 1 96 92 GLU B O 1
ATOM 1911 N N . ASP B 1 93 ? -6.82 -21.375 -9.078 1 93.75 93 ASP B N 1
ATOM 1912 C CA . ASP B 1 93 ? -7.262 -22.5 -9.906 1 93.75 93 ASP B CA 1
ATOM 1913 C C . ASP B 1 93 ? -7.707 -23.672 -9.039 1 93.75 93 ASP B C 1
ATOM 1915 O O . ASP B 1 93 ? -8.695 -24.344 -9.359 1 93.75 93 ASP B O 1
ATOM 1919 N N . SER B 1 94 ? -7.027 -23.891 -8.039 1 92.06 94 SER B N 1
ATOM 1920 C CA . SER B 1 94 ? -7.336 -25 -7.148 1 92.06 94 SER B CA 1
ATOM 1921 C C . SER B 1 94 ? -8.656 -24.766 -6.418 1 92.06 94 SER B C 1
ATOM 1923 O O . SER B 1 94 ? -9.414 -25.719 -6.184 1 92.06 94 SER B O 1
ATOM 1925 N N . LYS B 1 95 ? -8.969 -23.625 -6.055 1 88.31 95 LYS B N 1
ATOM 1926 C CA . LYS B 1 95 ? -10.211 -23.297 -5.355 1 88.31 95 LYS B CA 1
ATOM 1927 C C . LYS B 1 95 ? -11.406 -23.375 -6.301 1 88.31 95 LYS B C 1
ATOM 1929 O O . LYS B 1 95 ? -12.492 -23.797 -5.902 1 88.31 95 LYS B O 1
ATOM 1934 N N . THR B 1 96 ? -11.242 -22.906 -7.5 1 82.19 96 THR B N 1
ATOM 1935 C CA . THR B 1 96 ? -12.305 -22.969 -8.5 1 82.19 96 THR B CA 1
ATOM 1936 C C . THR B 1 96 ? -12.648 -24.422 -8.82 1 82.19 96 THR B C 1
ATOM 1938 O O . THR B 1 96 ? -13.82 -24.781 -8.945 1 82.19 96 THR B O 1
ATOM 1941 N N . HIS B 1 97 ? -11.703 -25.25 -8.812 1 77.94 97 HIS B N 1
ATOM 1942 C CA . HIS B 1 97 ? -11.898 -26.672 -9.117 1 77.94 97 HIS B CA 1
ATOM 1943 C C . HIS B 1 97 ? -12.5 -27.406 -7.926 1 77.94 97 HIS B C 1
ATOM 1945 O O . HIS B 1 97 ? -13.312 -28.328 -8.102 1 77.94 97 HIS B O 1
ATOM 1951 N N . SER B 1 98 ? -12.188 -26.984 -6.789 1 74.5 98 SER B N 1
ATOM 1952 C CA . SER B 1 98 ? -12.742 -27.594 -5.594 1 74.5 98 SER B CA 1
ATOM 1953 C C . SER B 1 98 ? -14.211 -27.234 -5.414 1 74.5 98 SER B C 1
ATOM 1955 O O . SER B 1 98 ? -15.008 -28.062 -4.961 1 74.5 98 SER B O 1
ATOM 1957 N N . GLN B 1 99 ? -14.594 -26.078 -5.793 1 67.94 99 GLN B N 1
ATOM 1958 C CA . GLN B 1 99 ? -15.984 -25.641 -5.691 1 67.94 99 GLN B CA 1
ATOM 1959 C C . GLN B 1 99 ? -16.844 -26.312 -6.758 1 67.94 99 GLN B C 1
ATOM 1961 O O . GLN B 1 99 ? -18.016 -26.625 -6.504 1 67.94 99 GLN B O 1
ATOM 1966 N N . THR B 1 100 ? -16.328 -26.469 -7.957 1 62.62 100 THR B N 1
ATOM 1967 C CA . THR B 1 100 ? -17.062 -27.109 -9.039 1 62.62 100 THR B CA 1
ATOM 1968 C C . THR B 1 100 ? -17.25 -28.594 -8.766 1 62.62 100 THR B C 1
ATOM 1970 O O . THR B 1 100 ? -18.266 -29.172 -9.117 1 62.62 100 THR B O 1
ATOM 1973 N N . ARG B 1 101 ? -16.297 -29.203 -8.07 1 61.94 101 ARG B N 1
ATOM 1974 C CA . ARG B 1 101 ? -16.422 -30.609 -7.766 1 61.94 101 ARG B CA 1
ATOM 1975 C C . ARG B 1 101 ? -17.531 -30.859 -6.762 1 61.94 101 ARG B C 1
ATOM 1977 O O . ARG B 1 101 ? -18.234 -31.875 -6.84 1 61.94 101 ARG B O 1
ATOM 1984 N N . HIS B 1 102 ? -17.75 -29.875 -5.922 1 58.38 102 HIS B N 1
ATOM 1985 C CA . HIS B 1 102 ? -18.812 -30.078 -4.949 1 58.38 102 HIS B CA 1
ATOM 1986 C C . HIS B 1 102 ? -20.188 -29.906 -5.594 1 58.38 102 HIS B C 1
ATOM 1988 O O . HIS B 1 102 ? -21.141 -30.578 -5.207 1 58.38 102 HIS B O 1
ATOM 1994 N N . PHE B 1 103 ? -20.281 -29.078 -6.625 1 55.12 103 PHE B N 1
ATOM 1995 C CA . PHE B 1 103 ? -21.578 -28.859 -7.246 1 55.12 103 PHE B CA 1
ATOM 1996 C C . PHE B 1 103 ? -21.906 -30 -8.211 1 55.12 103 PHE B C 1
ATOM 1998 O O . PHE B 1 103 ? -23.078 -30.375 -8.352 1 55.12 103 PHE B O 1
ATOM 2005 N N . ASP B 1 104 ? -21 -30.375 -9.023 1 53.34 104 ASP B N 1
ATOM 2006 C CA . ASP B 1 104 ? -21.281 -31.406 -10.023 1 53.34 104 ASP B CA 1
ATOM 2007 C C . ASP B 1 104 ? -21.688 -32.719 -9.359 1 53.34 104 ASP B C 1
ATOM 2009 O O . ASP B 1 104 ? -22.453 -33.5 -9.93 1 53.34 104 ASP B O 1
ATOM 2013 N N . SER B 1 105 ? -21.25 -32.875 -8.156 1 51.38 105 SER B N 1
ATOM 2014 C CA . SER B 1 105 ? -21.656 -34.156 -7.602 1 51.38 105 SER B CA 1
ATOM 2015 C C . SER B 1 105 ? -23.141 -34.156 -7.25 1 51.38 105 SER B C 1
ATOM 2017 O O . SER B 1 105 ? -23.703 -35.219 -6.965 1 51.38 105 SER B O 1
ATOM 2019 N N . ARG B 1 106 ? -23.641 -32.969 -6.953 1 47.03 106 ARG B N 1
ATOM 2020 C CA . ARG B 1 106 ? -25.031 -33.062 -6.543 1 47.03 106 ARG B CA 1
ATOM 2021 C C . ARG B 1 106 ? -25.953 -33.219 -7.754 1 47.03 106 ARG B C 1
ATOM 2023 O O . ARG B 1 106 ? -27.078 -33.719 -7.633 1 47.03 106 ARG B O 1
ATOM 2030 N N . SER B 1 107 ? -25.406 -32.5 -8.805 1 44.97 107 SER B N 1
ATOM 2031 C CA . SER B 1 107 ? -26.422 -32.312 -9.844 1 44.97 107 SER B CA 1
ATOM 2032 C C . SER B 1 107 ? -26.609 -33.594 -10.672 1 44.97 107 SER B C 1
ATOM 2034 O O . SER B 1 107 ? -27.438 -33.625 -11.578 1 44.97 107 SER B O 1
ATOM 2036 N N . ASN B 1 108 ? -25.703 -34.406 -10.672 1 39 108 ASN B N 1
ATOM 2037 C CA . ASN B 1 108 ? -25.875 -35.469 -11.68 1 39 108 ASN B CA 1
ATOM 2038 C C . ASN B 1 108 ? -27.172 -36.219 -11.453 1 39 108 ASN B C 1
ATOM 2040 O O . ASN B 1 108 ? -27.344 -37.344 -11.984 1 39 108 ASN B O 1
ATOM 2044 N N . SER B 1 109 ? -27.938 -35.906 -10.398 1 38.88 109 SER B N 1
ATOM 2045 C CA . SER B 1 109 ? -28.953 -36.938 -10.5 1 38.88 109 SER B CA 1
ATOM 2046 C C . SER B 1 109 ? -29.891 -36.688 -11.688 1 38.88 109 SER B C 1
ATOM 2048 O O . SER B 1 109 ? -30.469 -37.625 -12.227 1 38.88 109 SER B O 1
ATOM 2050 N N . TYR B 1 110 ? -30.547 -35.469 -11.672 1 36.03 110 TYR B N 1
ATOM 2051 C CA . TYR B 1 110 ? -31.781 -35.469 -12.453 1 36.03 110 TYR B CA 1
ATOM 2052 C C . TYR B 1 110 ? -31.5 -35.219 -13.93 1 36.03 110 TYR B C 1
ATOM 2054 O O . TYR B 1 110 ? -31.281 -34.094 -14.344 1 36.03 110 TYR B O 1
ATOM 2062 N N . ARG B 1 111 ? -30.547 -35.688 -14.633 1 37.94 111 ARG B N 1
ATOM 2063 C CA . ARG B 1 111 ? -30.234 -35.5 -16.047 1 37.94 111 ARG B CA 1
ATOM 2064 C C . ARG B 1 111 ? -31.422 -35.844 -16.922 1 37.94 111 ARG B C 1
ATOM 2066 O O . ARG B 1 111 ? -31.766 -37 -17.094 1 37.94 111 ARG B O 1
ATOM 2073 N N . THR B 1 112 ? -32.594 -34.969 -16.688 1 32.66 112 THR B N 1
ATOM 2074 C CA . THR B 1 112 ? -33.625 -35.188 -17.734 1 32.66 112 THR B CA 1
ATOM 2075 C C . THR B 1 112 ? -33.031 -34.906 -19.109 1 32.66 112 THR B C 1
ATOM 2077 O O . THR B 1 112 ? -32.125 -34.062 -19.266 1 32.66 112 THR B O 1
ATOM 2080 N N . SER B 1 113 ? -33.438 -35.656 -20.25 1 31.52 113 SER B N 1
ATOM 2081 C CA . SER B 1 113 ? -33.094 -36.031 -21.625 1 31.52 113 SER B CA 1
ATOM 2082 C C . SER B 1 113 ? -33.188 -34.844 -22.562 1 31.52 113 SER B C 1
ATOM 2084 O O . SER B 1 113 ? -33.062 -35 -23.781 1 31.52 113 SER B O 1
ATOM 2086 N N . SER B 1 114 ? -33.594 -33.594 -22.219 1 31.52 114 SER B N 1
ATOM 2087 C CA . SER B 1 114 ? -34.094 -32.844 -23.375 1 31.52 114 SER B CA 1
ATOM 2088 C C . SER B 1 114 ? -32.969 -32.406 -24.297 1 31.52 114 SER B C 1
ATOM 2090 O O . SER B 1 114 ? -31.906 -31.969 -23.828 1 31.52 114 SER B O 1
ATOM 2092 N N . GLY B 1 115 ? -32.812 -32.938 -25.5 1 27.3 115 GLY B N 1
ATOM 2093 C CA . GLY B 1 115 ? -31.875 -32.938 -26.625 1 27.3 115 GLY B CA 1
ATOM 2094 C C . GLY B 1 115 ? -31.766 -31.562 -27.281 1 27.3 115 GLY B C 1
ATOM 2095 O O . GLY B 1 115 ? -31.25 -31.453 -28.391 1 27.3 115 GLY B O 1
ATOM 2096 N N . LEU B 1 116 ? -31.875 -30.359 -26.719 1 30.23 116 LEU B N 1
ATOM 2097 C CA . LEU B 1 116 ? -31.938 -29.234 -27.641 1 30.23 116 LEU B CA 1
ATOM 2098 C C . LEU B 1 116 ? -30.609 -29.047 -28.359 1 30.23 116 LEU B C 1
ATOM 2100 O O . LEU B 1 116 ? -29.547 -29.406 -27.844 1 30.23 116 LEU B O 1
ATOM 2104 N N . PRO B 1 117 ? -30.734 -28.703 -29.688 1 29.91 117 PRO B N 1
ATOM 2105 C CA . PRO B 1 117 ? -29.719 -28.641 -30.75 1 29.91 117 PRO B CA 1
ATOM 2106 C C . PRO B 1 117 ? -28.641 -27.594 -30.469 1 29.91 117 PRO B C 1
ATOM 2108 O O . PRO B 1 117 ? -28.875 -26.656 -29.703 1 29.91 117 PRO B O 1
ATOM 2111 N N . ASP B 1 118 ? -27.328 -27.906 -30.734 1 27.47 118 ASP B N 1
ATOM 2112 C CA . ASP B 1 118 ? -26 -27.375 -30.5 1 27.47 118 ASP B CA 1
ATOM 2113 C C . ASP B 1 118 ? -25.766 -26.094 -31.281 1 27.47 118 ASP B C 1
ATOM 2115 O O . ASP B 1 118 ? -25.719 -26.109 -32.5 1 27.47 118 ASP B O 1
ATOM 2119 N N . ALA B 1 119 ? -26.562 -25 -30.969 1 26.16 119 ALA B N 1
ATOM 2120 C CA . ALA B 1 119 ? -26.312 -23.766 -31.703 1 26.16 119 ALA B CA 1
ATOM 2121 C C . ALA B 1 119 ? -24.828 -23.422 -31.719 1 26.16 119 ALA B C 1
ATOM 2123 O O . ALA B 1 119 ? -24.125 -23.688 -30.75 1 26.16 119 ALA B O 1
ATOM 2124 N N . GLY B 1 120 ? -24.281 -23.25 -32.875 1 27.72 120 GLY B N 1
ATOM 2125 C CA . GLY B 1 120 ? -22.969 -22.922 -33.438 1 27.72 120 GLY B CA 1
ATOM 2126 C C . GLY B 1 120 ? -22.359 -21.672 -32.844 1 27.72 120 GLY B C 1
ATOM 2127 O O . GLY B 1 120 ? -23.062 -20.672 -32.656 1 27.72 120 GLY B O 1
ATOM 2128 N N . LEU B 1 121 ? -21.391 -21.844 -31.938 1 25.84 121 LEU B N 1
ATOM 2129 C CA . LEU B 1 121 ? -20.578 -20.891 -31.203 1 25.84 121 LEU B CA 1
ATOM 2130 C C . LEU B 1 121 ? -19.906 -19.906 -32.156 1 25.84 121 LEU B C 1
ATOM 2132 O O . LEU B 1 121 ? -19.328 -20.328 -33.156 1 25.84 121 LEU B O 1
ATOM 2136 N N . LEU B 1 122 ? -20.578 -18.75 -32.344 1 24.84 122 LEU B N 1
ATOM 2137 C CA . LEU B 1 122 ? -20.031 -17.609 -33.094 1 24.84 122 LEU B CA 1
ATOM 2138 C C . LEU B 1 122 ? -18.562 -17.406 -32.719 1 24.84 122 LEU B C 1
ATOM 2140 O O . LEU B 1 122 ? -18.141 -17.703 -31.609 1 24.84 122 LEU B O 1
ATOM 2144 N N . PRO B 1 123 ? -17.719 -17.328 -33.75 1 25.8 123 PRO B N 1
ATOM 2145 C CA . PRO B 1 123 ? -16.266 -17.172 -33.719 1 25.8 123 PRO B CA 1
ATOM 2146 C C . PRO B 1 123 ? -15.82 -15.992 -32.875 1 25.8 123 PRO B C 1
ATOM 2148 O O . PRO B 1 123 ? -16.5 -14.969 -32.812 1 25.8 123 PRO B O 1
ATOM 2151 N N . VAL B 1 124 ? -15.227 -16.328 -31.766 1 25.58 124 VAL B N 1
ATOM 2152 C CA . VAL B 1 124 ? -14.57 -15.422 -30.828 1 25.58 124 VAL B CA 1
ATOM 2153 C C . VAL B 1 124 ? -13.625 -14.492 -31.578 1 25.58 124 VAL B C 1
ATOM 2155 O O . VAL B 1 124 ? -12.766 -14.945 -32.344 1 25.58 124 VAL B O 1
ATOM 2158 N N . VAL B 1 125 ? -14.195 -13.398 -31.938 1 25.19 125 VAL B N 1
ATOM 2159 C CA . VAL B 1 125 ? -13.445 -12.281 -32.5 1 25.19 125 VAL B CA 1
ATOM 2160 C C . VAL B 1 125 ? -12.117 -12.125 -31.75 1 25.19 125 VAL B C 1
ATOM 2162 O O . VAL B 1 125 ? -12.07 -12.227 -30.531 1 25.19 125 VAL B O 1
ATOM 2165 N N . GLU B 1 126 ? -11.062 -12.539 -32.375 1 28.23 126 GLU B N 1
ATOM 2166 C CA . GLU B 1 126 ? -9.641 -12.367 -32.094 1 28.23 126 GLU B CA 1
ATOM 2167 C C . GLU B 1 126 ? -9.312 -10.914 -31.781 1 28.23 126 GLU B C 1
ATOM 2169 O O . GLU B 1 126 ? -9.258 -10.07 -32.688 1 28.23 126 GLU B O 1
ATOM 2174 N N . LEU B 1 127 ? -10.039 -10.383 -30.828 1 26.45 127 LEU B N 1
ATOM 2175 C CA . LEU B 1 127 ? -9.641 -9.016 -30.531 1 26.45 127 LEU B CA 1
ATOM 2176 C C . LEU B 1 127 ? -8.125 -8.914 -30.375 1 26.45 127 LEU B C 1
ATOM 2178 O O . LEU B 1 127 ? -7.523 -9.648 -29.594 1 26.45 127 LEU B O 1
ATOM 2182 N N . SER B 1 128 ? -7.543 -8.609 -31.453 1 27.44 128 SER B N 1
ATOM 2183 C CA . SER B 1 128 ? -6.109 -8.336 -31.469 1 27.44 128 SER B CA 1
ATOM 2184 C C . SER B 1 128 ? -5.715 -7.371 -30.359 1 27.44 128 SER B C 1
ATOM 2186 O O . SER B 1 128 ? -6.102 -6.203 -30.375 1 27.44 128 SER B O 1
ATOM 2188 N N . PRO B 1 129 ? -5.664 -7.836 -29.125 1 29.86 129 PRO B N 1
ATOM 2189 C CA . PRO B 1 129 ? -5.633 -7.207 -27.812 1 29.86 129 PRO B CA 1
ATOM 2190 C C . PRO B 1 129 ? -4.395 -6.336 -27.594 1 29.86 129 PRO B C 1
ATOM 2192 O O . PRO B 1 129 ? -4.105 -5.938 -26.469 1 29.86 129 PRO B O 1
ATOM 2195 N N . ASP B 1 130 ? -3.662 -6.102 -28.625 1 30.28 130 ASP B N 1
ATOM 2196 C CA . ASP B 1 130 ? -2.352 -5.535 -28.312 1 30.28 130 ASP B CA 1
ATOM 2197 C C . ASP B 1 130 ? -2.488 -4.176 -27.641 1 30.28 130 ASP B C 1
ATOM 2199 O O . ASP B 1 130 ? -1.839 -3.918 -26.625 1 30.28 130 ASP B O 1
ATOM 2203 N N . ILE B 1 131 ? -2.621 -3.057 -28.469 1 30.52 131 ILE B N 1
ATOM 2204 C CA . ILE B 1 131 ? -2.447 -1.629 -28.219 1 30.52 131 ILE B CA 1
ATOM 2205 C C . ILE B 1 131 ? -3.59 -1.113 -27.344 1 30.52 131 ILE B C 1
ATOM 2207 O O . ILE B 1 131 ? -3.496 -0.028 -26.766 1 30.52 131 ILE B O 1
ATOM 2211 N N . TYR B 1 132 ? -4.891 -1.443 -27.422 1 34.12 132 TYR B N 1
ATOM 2212 C CA . TYR B 1 132 ? -6.121 -0.995 -26.766 1 34.12 132 TYR B CA 1
ATOM 2213 C C . TYR B 1 132 ? -6.008 -1.106 -25.25 1 34.12 132 TYR B C 1
ATOM 2215 O O . TYR B 1 132 ? -6.922 -0.707 -24.531 1 34.12 132 TYR B O 1
ATOM 2223 N N . LEU B 1 133 ? -5.141 -1.749 -24.734 1 34.41 133 LEU B N 1
ATOM 2224 C CA . LEU B 1 133 ? -5.023 -2.023 -23.312 1 34.41 133 LEU B CA 1
ATOM 2225 C C . LEU B 1 133 ? -4.52 -0.793 -22.562 1 34.41 133 LEU B C 1
ATOM 2227 O O . LEU B 1 133 ? -4.789 -0.638 -21.375 1 34.41 133 LEU B O 1
ATOM 2231 N N . MET B 1 134 ? -3.633 0.041 -23.25 1 37.22 134 MET B N 1
ATOM 2232 C CA . MET B 1 134 ? -3.121 1.186 -22.5 1 37.22 134 MET B CA 1
ATOM 2233 C C . MET B 1 134 ? -4.246 2.158 -22.156 1 37.22 134 MET B C 1
ATOM 2235 O O . MET B 1 134 ? -4.281 2.701 -21.047 1 37.22 134 MET B O 1
ATOM 2239 N N . LEU B 1 135 ? -4.922 2.711 -23.109 1 38.12 135 LEU B N 1
ATOM 2240 C CA . LEU B 1 135 ? -6.102 3.547 -22.906 1 38.12 135 LEU B CA 1
ATOM 2241 C C . LEU B 1 135 ? -7.109 2.857 -22 1 38.12 135 LEU B C 1
ATOM 2243 O O . LEU B 1 135 ? -7.824 3.518 -21.234 1 38.12 135 LEU B O 1
ATOM 2247 N N . ASP B 1 136 ? -7.164 1.606 -22.047 1 41.09 136 ASP B N 1
ATOM 2248 C CA . ASP B 1 136 ? -8.062 0.802 -21.234 1 41.09 136 ASP B CA 1
ATOM 2249 C C . ASP B 1 136 ? -7.543 0.675 -19.797 1 41.09 136 ASP B C 1
ATOM 2251 O O . ASP B 1 136 ? -8.32 0.457 -18.875 1 41.09 136 ASP B O 1
ATOM 2255 N N . LEU B 1 137 ? -6.301 0.755 -19.75 1 43.88 137 LEU B N 1
ATOM 2256 C CA . LEU B 1 137 ? -5.809 0.72 -18.375 1 43.88 137 LEU B CA 1
ATOM 2257 C C . LEU B 1 137 ? -6.23 1.971 -17.609 1 43.88 137 LEU B C 1
ATOM 2259 O O . LEU B 1 137 ? -6.645 1.887 -16.453 1 43.88 137 LEU B O 1
ATOM 2263 N N . CYS B 1 138 ? -5.949 3.279 -18.188 1 44.5 138 CYS B N 1
ATOM 2264 C CA . CYS B 1 138 ? -6.57 4.434 -17.547 1 44.5 138 CYS B CA 1
ATOM 2265 C C . CYS B 1 138 ? -8.07 4.23 -17.391 1 44.5 138 CYS B C 1
ATOM 2267 O O . CYS B 1 138 ? -8.648 4.602 -16.359 1 44.5 138 CYS B O 1
ATOM 2269 N N . GLN B 1 139 ? -8.562 3.732 -18.422 1 44.09 139 GLN B N 1
ATOM 2270 C CA . GLN B 1 139 ? -9.977 3.367 -18.297 1 44.09 139 GLN B CA 1
ATOM 2271 C C . GLN B 1 139 ? -10.164 2.221 -17.312 1 44.09 139 GLN B C 1
ATOM 2273 O O . GLN B 1 139 ? -11.125 2.205 -16.547 1 44.09 139 GLN B O 1
ATOM 2278 N N . LEU B 1 140 ? -9.344 1.368 -17.469 1 44.5 140 LEU B N 1
ATOM 2279 C CA . LEU B 1 140 ? -9.391 0.277 -16.5 1 44.5 140 LEU B CA 1
ATOM 2280 C C . LEU B 1 140 ? -9.07 0.779 -15.094 1 44.5 140 LEU B C 1
ATOM 2282 O O . LEU B 1 140 ? -9.703 0.356 -14.117 1 44.5 140 LEU B O 1
ATOM 2286 N N . LEU B 1 141 ? -8.047 1.628 -15.094 1 47.66 141 LEU B N 1
ATOM 2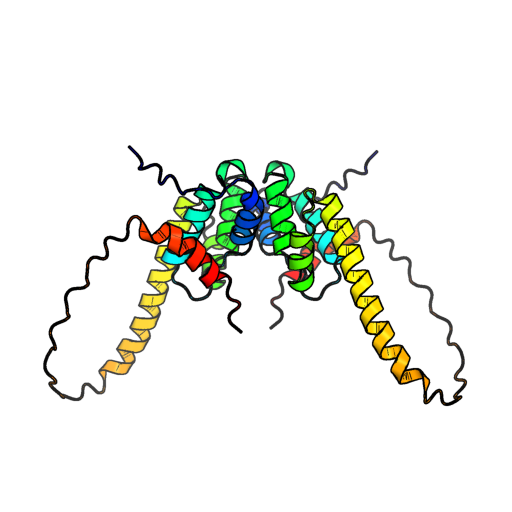287 C CA . LEU B 1 141 ? -7.777 2.271 -13.812 1 47.66 141 LEU B CA 1
ATOM 2288 C C . LEU B 1 141 ? -9.016 3.008 -13.305 1 47.66 141 LEU B C 1
ATOM 2290 O O . LEU B 1 141 ? -9.312 2.973 -12.109 1 47.66 141 LEU B O 1
ATOM 2294 N N . ASP B 1 142 ? -9.656 3.664 -14.227 1 50.03 142 ASP B N 1
ATOM 2295 C CA . ASP B 1 142 ? -10.938 4.242 -13.852 1 50.03 142 ASP B CA 1
ATOM 2296 C C . ASP B 1 142 ? -11.914 3.158 -13.383 1 50.03 142 ASP B C 1
ATOM 2298 O O . ASP B 1 142 ? -12.711 3.385 -12.477 1 50.03 142 ASP B O 1
ATOM 2302 N N . PHE B 1 143 ? -11.789 2.102 -13.969 1 47.25 143 PHE B N 1
ATOM 2303 C CA . PHE B 1 143 ? -12.68 1.004 -13.609 1 47.25 143 PHE B CA 1
ATOM 2304 C C . PHE B 1 143 ? -12.344 0.475 -12.219 1 47.25 143 PHE B C 1
ATOM 2306 O O . PHE B 1 143 ? -13.242 0.123 -11.453 1 47.25 143 PHE B O 1
ATOM 2313 N N . PHE B 1 144 ? -11.156 0.284 -12.031 1 48.53 144 PHE B N 1
ATOM 2314 C CA . PHE B 1 144 ? -10.781 -0.266 -10.734 1 48.53 144 PHE B CA 1
ATOM 2315 C C . PHE B 1 144 ? -10.922 0.784 -9.641 1 48.53 144 PHE B C 1
ATOM 2317 O O . PHE B 1 144 ? -11.109 0.446 -8.469 1 48.53 144 PHE B O 1
ATOM 2324 N N . LEU B 1 145 ? -10.875 1.991 -9.906 1 47.38 145 LEU B N 1
ATOM 2325 C CA . LEU B 1 145 ? -11.016 3.053 -8.914 1 47.38 145 LEU B CA 1
ATOM 2326 C C . LEU B 1 145 ? -12.484 3.393 -8.688 1 47.38 145 LEU B C 1
ATOM 2328 O O . LEU B 1 145 ? -12.797 4.332 -7.949 1 47.38 145 LEU B O 1
ATOM 2332 N N . THR B 1 146 ? -13.391 2.885 -9.477 1 39.5 146 THR B N 1
ATOM 2333 C CA . THR B 1 146 ? -14.781 3.16 -9.125 1 39.5 146 THR B CA 1
ATOM 2334 C C . THR B 1 146 ? -15.172 2.428 -7.844 1 39.5 146 THR B C 1
ATOM 2336 O O . THR B 1 146 ? -15.008 1.21 -7.742 1 39.5 146 THR B O 1
ATOM 2339 N N . PRO B 1 147 ? -15.266 3.197 -6.766 1 39.03 147 PRO B N 1
ATOM 2340 C CA . PRO B 1 147 ? -15.82 2.617 -5.539 1 39.03 147 PRO B CA 1
ATOM 2341 C C . PRO B 1 147 ? -17.109 1.845 -5.781 1 39.03 147 PRO B C 1
ATOM 2343 O O . PRO B 1 147 ? -17.984 2.32 -6.504 1 39.03 147 PRO B O 1
ATOM 2346 N N . SER B 1 148 ? -17.062 0.563 -5.98 1 32.94 148 SER B N 1
ATOM 2347 C CA . SER B 1 148 ? -18.359 -0.091 -5.914 1 32.94 148 SER B CA 1
ATOM 2348 C C . SER B 1 148 ? -19.172 0.4 -4.719 1 32.94 148 SER B C 1
ATOM 2350 O O . SER B 1 148 ? -18.75 0.243 -3.57 1 32.94 148 SER B O 1
ATOM 2352 N N . PHE B 1 149 ? -20.016 1.472 -4.805 1 26.2 149 PHE B N 1
ATOM 2353 C CA . PHE B 1 149 ? -21.172 1.673 -3.959 1 26.2 149 PHE B CA 1
ATOM 2354 C C . PHE B 1 149 ? -22.125 0.479 -4.047 1 26.2 149 PHE B C 1
ATOM 2356 O O . PHE B 1 149 ? -22.281 -0.116 -5.113 1 26.2 149 PHE B O 1
#

Organism: Dendrobium nobile (NCBI:txid94219)

Foldseek 3Di:
DPPLPVLPQPDPVCLVVLVVLLLPAACPPHDLVVSLVLNVSSCSNNVVVVVDPQQVSLVSSLVRYDPVLSVVLVVVPDRGPVVSSVVSNVVRVVVVVVVVVVVVVVPPPPPDDDDPDDPDPDPDPPPVPDPVVSVVVVVVSVVRPPPPD/DPPLVVLPQPDPVCLVVLVVLLLPAACPPHDLVVSLVLNVSSCSNNVVVVVDPQQVSLVSSLVRYDPVLSVVLVVVPDRGPVVSSVVSNVVRVVVVVVVVVVVVVVPPPPPDDDDDDDPDDPDDPPPVPDPVVSVVVVVVSVVRPPPPD

Radius of gyration: 25.19 Å; Cα contacts (8 Å, |Δi|>4): 214; chains: 2; bounding box: 55×65×74 Å

InterPro domains:
  IPR005162 Retrotransposon-derived protein PEG10, N-terminal capsid-like domain [PF03732] (1-67)

Secondary structure (DSSP, 8-state):
-----------GGGHHHHHHHHHT---TTS-HHHHHHHHHHHHHHTTHHHHB-HHHHHHHHHHHS-HHHHHHHHHHT--SHHHHHHHHHHHHHHHHHHHHHHHHHHHTT--------------------SSHHHHHHHHHHHHHTS---/-----------GGGHHHHHHHHHT---TTS-HHHHHHHHHHHHHHTTHHHHB-HHHHHHHHHHHS-HHHHHHHHHHT--SHHHHHHHHHHHHHHHHHHHHHHHHHHHTT--------------------SSHHHHHHHHHHHHHTS---

Nearest PDB structures (foldseek):
  7t14-assembly1_A  TM=7.565E-01  e=1.893E-01  Simian immunodeficiency virus (MM251 ISOLATE)
  7n9u-assembly1_C-2  TM=7.061E-01  e=2.355E-01  Human immunodeficiency virus 1
  6ec2-assembly2_F  TM=7.326E-01  e=3.268E-01  Human immunodeficiency virus 1
  6bht-assembly2_H  TM=7.402E-01  e=2.930E-01  Human immunodeficiency virus type 1 (NEW YORK-5 ISOLATE)
  7rmm-assembly1_A  TM=7.357E-01  e=2.774E-01  Human immunodeficiency virus 1

Solvent-accessible surface area (backbone atoms only — not comparable to full-atom values): 17733 Å² total; per-residue (Å²): 127,80,77,69,75,72,61,79,50,66,60,73,87,42,46,66,57,52,46,34,52,52,61,61,46,60,30,70,91,53,56,61,71,57,38,53,51,52,51,50,51,42,36,60,53,61,42,34,78,75,34,24,35,71,67,50,50,39,26,50,56,42,54,19,40,44,67,74,55,30,55,52,50,59,73,68,60,67,88,44,57,69,58,44,54,55,49,50,49,51,53,53,53,51,52,55,51,55,54,50,55,58,49,54,67,64,52,66,67,76,76,74,79,83,74,79,79,83,76,79,79,73,80,77,74,75,68,80,68,72,74,70,48,62,69,37,38,60,48,39,46,51,55,70,64,49,74,84,125,128,80,76,69,75,70,60,80,51,65,59,74,88,42,45,66,58,52,45,35,53,52,60,60,46,60,28,70,90,52,56,61,70,57,38,53,52,52,52,49,51,44,36,60,52,60,42,34,79,78,34,25,35,72,66,50,50,38,25,49,55,44,52,19,41,44,67,72,55,29,54,52,49,59,72,68,61,67,87,44,54,69,58,44,53,55,49,50,49,51,52,55,52,51,52,56,52,54,54,49,54,61,50,56,67,66,55,66,68,76,73,74,78,82,74,80,80,83,76,78,78,74,79,77,75,75,67,81,68,73,76,68,48,61,69,36,38,59,47,39,48,50,55,68,65,49,73,84,125

pLDDT: mean 71.6, std 28.4, range [22.3, 98.69]

Sequence (298 aa):
MKQELKRKCLPPSYYPKLLDKWNTLTQGSKPVKDYISAFDDFLICCNGEESATPTQILSMFRAGLREDLRTELFARGVDSLEAACSLVLDLEDSKTHSQTRHFDSRSNSYRTSSGLPDAGLLPVVELSPDIYLMLDLCQLLDFFLTPSFMKQELKRKCLPPSYYPKLLDKWNTLTQGSKPVKDYISAFDDFLICCNGEESATPTQILSMFRAGLREDLRTELFARGVDSLEAACSLVLDLEDSKTHSQTRHFDSRSNSYRTSSGLPDAGLLPVVELSPDIYLMLDLCQLLDFFLTPSF